Protein AF-0000000076932827 (afdb_homodimer)

Foldseek 3Di:
DCPPPPDDDDQVLCPDPVCCVPDEPADFQEWDAAPVRQWIWIAALNQWIWIAGRPNSDIDTQPQPPRRANNPHRWAWEFEHPQTWIWTFDWQWIWIARPRNNYTDDIGHDGPGGWRYWYADHVVQKIWTDGPSGDIDIDNDDRPPPPPPD/DCPPPPDDDDQVLCPDPVCCVPDEPADWQEWDAAPVRQWIWIQALNQFIWIAGRPNSDIDGQCLDPRPAPNPHRWAWEFEHPQTWIWTFDWQWIWIARPRNNYTDDIGHDGPGGWHYWYADHVVQKIWTDGPSGDIDIGNDDDPPPPPPD

Nearest PDB structures (foldseek):
  9bz0-assembly1_a  TM=9.016E-01  e=5.615E-11  Homo sapiens
  9fd2-assembly1_a  TM=7.654E-01  e=3.377E-11  Homo sapiens
  6pg6-assembly1_A  TM=8.338E-01  e=1.527E-07  Homo sapiens
  8bb4-assembly1_Q  TM=8.336E-01  e=5.002E-07  Homo sapiens
  5k1a-assembly4_H  TM=7.742E-01  e=9.986E-06  Homo sapiens

Organism: Aegilops tauschii subsp. strangulata (NCBI:txid200361)

Sequence (300 aa):
MVRGHTQQKVHPGMSSSQNRKTAHYGAVTGLRTTTDGMHLLSSGSDSRLRLWDIDSGCNTLVNFEAMRLQTSKPLQLAVTDDPSLVFIPCMSSIKAYNTWSGTTFQTFRGHYDHVNCCYYNSQDQELYTGSNDRQILVWSPSTPALTEMVMVRGHTQQKVHPGMSSSQNRKTAHYGAVTGLRTTTDGMHLLSSGSDSRLRLWDIDSGCNTLVNFEAMRLQTSKPLQLAVTDDPSLVFIPCMSSIKAYNTWSGTTFQTFRGHYDHVNCCYYNSQDQELYTGSNDRQILVWSPSTPALTEMV

pLDDT: mean 75.37, std 17.58, range [26.69, 94.12]

InterPro domains:
  IPR001680 WD40 repeat [PF00400] (22-53)
  IPR001680 WD40 repeat [PF00400] (104-140)
  IPR001680 WD40 repeat [PS50082] (21-62)
  IPR001680 WD40 repeat [PS50082] (108-149)
  IPR001680 WD40 repeat [SM00320] (14-53)
  IPR001680 WD40 repeat [SM00320] (101-140)
  IPR011047 Quinoprotein alcohol dehydrogenase-like superfamily [SSF50998] (22-145)
  IPR015943 WD40/YVTN repeat-like-containing domain superfamily [G3DSA:2.130.10.10] (2-143)
  IPR019775 WD40 repeat, conserved site [PS00678] (40-54)
  IPR042238 DNA excision repair protein Rad28/ERCC8/Ckn1/ATCSA-1 [PTHR46202] (5-149)

Secondary structure (DSSP, 8-state):
------EEEE-HHHH-STT-----SS-EEEEEE-TTSSEEEEEETTS-EEEEETTT--EEEE--TT----TTS----EE-SSS-EEEEEETTEEEEEETTT--EEEEEE--SS-EEEEEEETTTTEEEEEETTS-EEEEE----------/------EEEE-HHHH-STT-----SS-EEEEEE-TTSSEEEEEETTS-EEEEETTT--EEEE--TT----TTS----EE-SSS-EEEEEETTEEEEEETTT--EEEEEE--SS-EEEEEEETTTTEEEEEETTS-EEEEE----------

Radius of gyration: 18.25 Å; Cα contacts (8 Å, |Δi|>4): 825; chains: 2; bounding box: 54×53×46 Å

Structure (mmCIF, N/CA/C/O backbone):
data_AF-0000000076932827-model_v1
#
loop_
_entity.id
_entity.type
_entity.pdbx_description
1 polymer 'Uncharacterized protein'
#
loop_
_atom_site.group_PDB
_atom_site.id
_atom_site.type_symbol
_atom_site.label_atom_id
_atom_site.label_alt_id
_atom_site.label_comp_id
_atom_site.label_asym_id
_atom_site.label_entity_id
_atom_site.label_seq_id
_atom_site.pdbx_PDB_ins_code
_atom_site.Cartn_x
_atom_site.Cartn_y
_atom_site.Cartn_z
_atom_site.occupancy
_atom_site.B_iso_or_equiv
_atom_site.auth_seq_id
_atom_site.auth_comp_id
_atom_site.auth_asym_id
_atom_site.auth_atom_id
_atom_site.pdbx_PDB_model_num
ATOM 1 N N . MET A 1 1 ? 27.031 -2.744 -12.391 1 28.3 1 MET A N 1
ATOM 2 C CA . MET A 1 1 ? 26.156 -2.379 -11.273 1 28.3 1 MET A CA 1
ATOM 3 C C . MET A 1 1 ? 25.688 -0.931 -11.398 1 28.3 1 MET A C 1
ATOM 5 O O . MET A 1 1 ? 26.484 -0.004 -11.242 1 28.3 1 MET A O 1
ATOM 9 N N . VAL A 1 2 ? 24.969 -0.644 -12.461 1 33.94 2 VAL A N 1
ATOM 10 C CA . VAL A 1 2 ? 24.781 0.76 -12.805 1 33.94 2 VAL A CA 1
ATOM 11 C C . VAL A 1 2 ? 24.266 1.531 -11.594 1 33.94 2 VAL A C 1
ATOM 13 O O . VAL A 1 2 ? 23.234 1.193 -11.023 1 33.94 2 VAL A O 1
ATOM 16 N N . ARG A 1 3 ? 25.047 1.988 -10.781 1 36.12 3 ARG A N 1
ATOM 17 C CA . ARG A 1 3 ? 24.891 2.875 -9.633 1 36.12 3 ARG A CA 1
ATOM 18 C C . ARG A 1 3 ? 24.109 4.125 -10.008 1 36.12 3 ARG A C 1
ATOM 20 O O . ARG A 1 3 ? 24.688 5.125 -10.438 1 36.12 3 ARG A O 1
ATOM 27 N N . GLY A 1 4 ? 23.031 3.963 -10.758 1 44.44 4 GLY A N 1
ATOM 28 C CA . GLY A 1 4 ? 22.453 5.25 -11.117 1 44.44 4 GLY A CA 1
ATOM 29 C C . GLY A 1 4 ? 22.156 6.125 -9.906 1 44.44 4 GLY A C 1
ATOM 30 O O . GLY A 1 4 ? 21.953 5.621 -8.805 1 44.44 4 GLY A O 1
ATOM 31 N N . HIS A 1 5 ? 22.844 7.27 -9.82 1 49.16 5 HIS A N 1
ATOM 32 C CA . HIS A 1 5 ? 22.688 8.32 -8.828 1 49.16 5 HIS A CA 1
ATOM 33 C C . HIS A 1 5 ? 21.203 8.578 -8.523 1 49.16 5 HIS A C 1
ATOM 35 O O . HIS A 1 5 ? 20.453 8.984 -9.406 1 49.16 5 HIS A O 1
ATOM 41 N N . THR A 1 6 ? 20.656 7.695 -7.73 1 59.5 6 THR A N 1
ATOM 42 C CA . THR A 1 6 ? 19.297 8.031 -7.352 1 59.5 6 THR A CA 1
ATOM 43 C C . THR A 1 6 ? 19.266 9.344 -6.562 1 59.5 6 THR A C 1
ATOM 45 O O . THR A 1 6 ? 19.984 9.492 -5.578 1 59.5 6 THR A O 1
ATOM 48 N N . GLN A 1 7 ? 18.812 10.484 -7.238 1 64 7 GLN A N 1
ATOM 49 C CA . GLN A 1 7 ? 18.594 11.719 -6.504 1 64 7 GLN A CA 1
ATOM 50 C C . GLN A 1 7 ? 17.484 11.555 -5.469 1 64 7 GLN A C 1
ATOM 52 O O . GLN A 1 7 ? 16.484 10.883 -5.723 1 64 7 GLN A O 1
ATOM 57 N N . GLN A 1 8 ? 17.859 11.703 -4.211 1 72.19 8 GLN A N 1
ATOM 58 C CA . GLN A 1 8 ? 16.891 11.648 -3.121 1 72.19 8 GLN A CA 1
ATOM 59 C C . GLN A 1 8 ? 16.656 13.039 -2.518 1 72.19 8 GLN A C 1
ATOM 61 O O . GLN A 1 8 ? 17.609 13.812 -2.359 1 72.19 8 GLN A O 1
ATOM 66 N N . LYS A 1 9 ? 15.469 13.438 -2.523 1 70.25 9 LYS A N 1
ATOM 67 C CA . LYS A 1 9 ? 15.141 14.648 -1.771 1 70.25 9 LYS A CA 1
ATOM 68 C C . LYS A 1 9 ? 14.133 14.352 -0.666 1 70.25 9 LYS A C 1
ATOM 70 O O . LYS A 1 9 ? 13.43 13.344 -0.717 1 70.25 9 LYS A O 1
ATOM 75 N N . VAL A 1 10 ? 14.281 15.07 0.418 1 67.75 10 VAL A N 1
ATOM 76 C CA . VAL A 1 10 ? 13.234 15.023 1.437 1 67.75 10 VAL A CA 1
ATOM 77 C C . VAL A 1 10 ? 11.984 15.734 0.925 1 67.75 10 VAL A C 1
ATOM 79 O O . VAL A 1 10 ? 12.078 16.766 0.255 1 67.75 10 VAL A O 1
ATOM 82 N N . HIS A 1 11 ? 10.898 15.023 0.916 1 59.44 11 HIS A N 1
ATOM 83 C CA . HIS A 1 11 ? 9.672 15.703 0.521 1 59.44 11 HIS A CA 1
ATOM 84 C C . HIS A 1 11 ? 9.578 17.078 1.168 1 59.44 11 HIS A C 1
ATOM 86 O O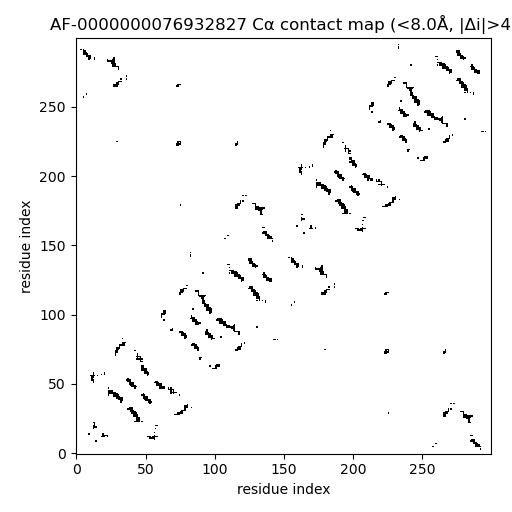 . HIS A 1 11 ? 9.859 17.234 2.357 1 59.44 11 HIS A O 1
ATOM 92 N N . PRO A 1 12 ? 9.398 18.109 0.253 1 49.41 12 PRO A N 1
ATOM 93 C CA . PRO A 1 12 ? 9.398 19.484 0.753 1 49.41 12 PRO A CA 1
ATOM 94 C C . PRO A 1 12 ? 8.609 19.641 2.049 1 49.41 12 PRO A C 1
ATOM 96 O O . PRO A 1 12 ? 8.945 20.484 2.889 1 49.41 12 PRO A O 1
ATOM 99 N N . GLY A 1 13 ? 7.434 18.953 2.029 1 49 13 GLY A N 1
ATOM 100 C CA . GLY A 1 13 ? 6.75 19.094 3.305 1 49 13 GLY A CA 1
ATOM 101 C C . GLY A 1 13 ? 7.617 18.719 4.492 1 49 13 GLY A C 1
ATOM 102 O O . GLY A 1 13 ? 7.293 19.062 5.633 1 49 13 GLY A O 1
ATOM 103 N N . MET A 1 14 ? 8.633 17.953 4.125 1 51.78 14 MET A N 1
ATOM 104 C CA . MET A 1 14 ? 9.531 17.547 5.211 1 51.78 14 MET A CA 1
ATOM 105 C C . MET A 1 14 ? 10.719 18.5 5.316 1 51.78 14 MET A C 1
ATOM 107 O O . MET A 1 14 ? 11.461 18.469 6.297 1 51.78 14 MET A O 1
ATOM 111 N N . SER A 1 15 ? 11.125 19.172 4.23 1 45.53 15 SER A N 1
ATOM 112 C CA . SER A 1 15 ? 12.305 20.031 4.191 1 45.53 15 SER A CA 1
ATOM 113 C C . SER A 1 15 ? 12.047 21.359 4.902 1 45.53 15 SER A C 1
ATOM 115 O O . SER A 1 15 ? 12.992 22.078 5.25 1 45.53 15 SER A O 1
ATOM 117 N N . SER A 1 16 ? 11.008 22.016 4.582 1 40.09 16 SER A N 1
ATOM 118 C CA . SER A 1 16 ? 11 23.438 4.945 1 40.09 16 SER A CA 1
ATOM 119 C C . SER A 1 16 ? 11.133 23.625 6.453 1 40.09 16 SER A C 1
ATOM 121 O O . SER A 1 16 ? 10.461 22.938 7.23 1 40.09 16 SER A O 1
ATOM 123 N N . SER A 1 17 ? 12.164 24.25 6.949 1 39.28 17 SER A N 1
ATOM 124 C CA . SER A 1 17 ? 12.328 24.859 8.258 1 39.28 17 SER A CA 1
ATOM 125 C C . SER A 1 17 ? 11.016 25.453 8.758 1 39.28 17 SER A C 1
ATOM 127 O O . SER A 1 17 ? 10.75 25.453 9.961 1 39.28 17 SER A O 1
ATOM 129 N N . GLN A 1 18 ? 10.516 26.406 8.109 1 39.09 18 GLN A N 1
ATOM 130 C CA . GLN A 1 18 ? 9.383 27.172 8.609 1 39.09 18 GLN A CA 1
ATOM 131 C C . GLN A 1 18 ? 8.195 26.266 8.906 1 39.09 18 GLN A C 1
ATOM 133 O O . GLN A 1 18 ? 7.422 26.531 9.836 1 39.09 18 GLN A O 1
ATOM 138 N N . ASN A 1 19 ? 7.711 25.594 7.949 1 40.81 19 ASN A N 1
ATOM 139 C CA . ASN A 1 19 ? 6.586 24.719 8.281 1 40.81 19 ASN A CA 1
ATOM 140 C C . ASN A 1 19 ? 7.055 23.312 8.664 1 40.81 19 ASN A C 1
ATOM 142 O O . ASN A 1 19 ? 7.113 22.422 7.816 1 40.81 19 ASN A O 1
ATOM 146 N N . ARG A 1 20 ? 8.133 23.234 9.281 1 44.22 20 ARG A N 1
ATOM 147 C CA . ARG A 1 20 ? 8.43 22.016 10.023 1 44.22 20 ARG A CA 1
ATOM 148 C C . ARG A 1 20 ? 7.148 21.312 10.477 1 44.22 20 ARG A C 1
ATOM 150 O O . ARG A 1 20 ? 6.902 21.172 11.672 1 44.22 20 ARG A O 1
ATOM 157 N N . LYS A 1 21 ? 6.043 21.875 9.984 1 45.47 21 LYS A N 1
ATOM 158 C CA . LYS A 1 21 ? 4.938 21.078 10.508 1 45.47 21 LYS A CA 1
ATOM 159 C C . LYS A 1 21 ? 5.297 19.594 10.562 1 45.47 21 LYS A C 1
ATOM 161 O O . LYS A 1 21 ? 5.699 19.016 9.555 1 45.47 21 LYS A O 1
ATOM 166 N N . THR A 1 22 ? 5.871 19.438 11.672 1 50.78 22 THR A N 1
ATOM 167 C CA . THR A 1 22 ? 6.328 18.156 12.18 1 50.78 22 THR A CA 1
ATOM 168 C C . THR A 1 22 ? 5.539 17 11.547 1 50.78 22 THR A C 1
ATOM 170 O O . THR A 1 22 ? 4.309 16.984 11.625 1 50.78 22 THR A O 1
ATOM 173 N N . ALA A 1 23 ? 6.117 16.438 10.422 1 61.28 23 ALA A N 1
ATOM 174 C CA . ALA A 1 23 ? 5.648 15.133 9.984 1 61.28 23 ALA A CA 1
ATOM 175 C C . ALA A 1 23 ? 5.066 14.344 11.156 1 61.28 23 ALA A C 1
ATOM 177 O O . ALA A 1 23 ? 4.844 14.891 12.234 1 61.28 23 ALA A O 1
ATOM 178 N N . HIS A 1 24 ? 4.988 13.203 11.094 1 72.88 24 HIS A N 1
ATOM 179 C CA . HIS A 1 24 ? 4.5 12.25 12.086 1 72.88 24 HIS A CA 1
ATOM 180 C C . HIS A 1 24 ? 5.41 12.219 13.312 1 72.88 24 HIS A C 1
ATOM 182 O O . HIS A 1 24 ? 6.625 12.367 13.195 1 72.88 24 HIS A O 1
ATOM 188 N N . TYR A 1 25 ? 4.91 12.383 14.703 1 75.81 25 TYR A N 1
ATOM 189 C CA . TYR A 1 25 ? 5.684 12.188 15.93 1 75.81 25 TYR A CA 1
ATOM 190 C C . TYR A 1 25 ? 6.223 10.766 16 1 75.81 25 TYR A C 1
ATOM 192 O O . TYR A 1 25 ? 7.074 10.461 16.844 1 75.81 25 TYR A O 1
ATOM 200 N N . GLY A 1 26 ? 6.059 10.031 15.008 1 81.94 26 GLY A N 1
ATOM 201 C CA . GLY A 1 26 ? 6.52 8.648 14.953 1 81.94 26 GLY A CA 1
ATOM 202 C C . GLY A 1 26 ? 6.723 8.141 13.539 1 81.94 26 GLY A C 1
ATOM 203 O O . GLY A 1 26 ? 6.926 8.922 12.617 1 81.94 26 GLY A O 1
ATOM 204 N N . ALA A 1 27 ? 6.855 6.91 13.5 1 87.75 27 ALA A N 1
ATOM 205 C CA . ALA A 1 27 ? 7.105 6.262 12.219 1 87.75 27 ALA A CA 1
ATOM 206 C C . ALA A 1 27 ? 6.051 6.66 11.188 1 87.75 27 ALA A C 1
ATOM 208 O O . ALA A 1 27 ? 4.875 6.812 11.523 1 87.75 27 ALA A O 1
ATOM 209 N N . VAL A 1 28 ? 6.473 6.938 9.992 1 89 28 VAL A N 1
ATOM 210 C CA . VAL A 1 28 ? 5.551 6.992 8.859 1 89 28 VAL A CA 1
ATOM 211 C C . VAL A 1 28 ? 5.199 5.574 8.414 1 89 28 VAL A C 1
ATOM 213 O O . VAL A 1 28 ? 6.082 4.793 8.055 1 89 28 VAL A O 1
ATOM 216 N N . THR A 1 29 ? 3.904 5.242 8.414 1 91 29 THR A N 1
ATOM 217 C CA . THR A 1 29 ? 3.512 3.844 8.266 1 91 29 THR A CA 1
ATOM 218 C C . THR A 1 29 ? 2.777 3.625 6.945 1 91 29 THR A C 1
ATOM 220 O O . THR A 1 29 ? 2.584 2.484 6.516 1 91 29 THR A O 1
ATOM 223 N N . GLY A 1 30 ? 2.4 4.652 6.285 1 91.75 30 GLY A N 1
ATOM 224 C CA . GLY A 1 30 ? 1.693 4.531 5.02 1 91.75 30 GLY A CA 1
ATOM 225 C C . GLY A 1 30 ? 1.732 5.801 4.191 1 91.75 30 GLY A C 1
ATOM 226 O O . GLY A 1 30 ? 1.766 6.906 4.738 1 91.75 30 GLY A O 1
ATOM 227 N N . LEU A 1 31 ? 1.681 5.598 2.891 1 91 31 LEU A N 1
ATOM 228 C CA . LEU A 1 31 ? 1.692 6.703 1.937 1 91 31 LEU A CA 1
ATOM 229 C C . LEU A 1 31 ? 0.746 6.426 0.774 1 91 31 LEU A C 1
ATOM 231 O O . LEU A 1 31 ? 0.669 5.293 0.287 1 91 31 LEU A O 1
ATOM 235 N N . ARG A 1 32 ? 0.072 7.469 0.38 1 90 32 ARG A N 1
ATOM 236 C CA . ARG A 1 32 ? -0.741 7.422 -0.83 1 90 32 ARG A CA 1
ATOM 237 C C . ARG A 1 32 ? -1.1 8.828 -1.304 1 90 32 ARG A C 1
ATOM 239 O O . ARG A 1 32 ? -1.475 9.688 -0.499 1 90 32 ARG A O 1
ATOM 246 N N . THR A 1 33 ? -0.993 9.039 -2.586 1 85.44 33 THR A N 1
ATOM 247 C CA . THR A 1 33 ? -1.434 10.328 -3.1 1 85.44 33 THR A CA 1
ATOM 248 C C . THR A 1 33 ? -2.908 10.281 -3.488 1 85.44 33 THR A C 1
ATOM 250 O O . THR A 1 33 ? -3.455 9.203 -3.742 1 85.44 33 THR A O 1
ATOM 253 N N . THR A 1 34 ? -3.488 11.445 -3.508 1 84.5 34 THR A N 1
ATOM 254 C CA . THR A 1 34 ? -4.773 11.562 -4.188 1 84.5 34 THR A CA 1
ATOM 255 C C . THR A 1 34 ? -4.613 11.344 -5.691 1 84.5 34 THR A C 1
ATOM 257 O O . THR A 1 34 ? -3.502 11.438 -6.219 1 84.5 34 THR A O 1
ATOM 260 N N . THR A 1 35 ? -5.68 11.031 -6.328 1 78.06 35 THR A N 1
ATOM 261 C CA . THR A 1 35 ? -5.625 10.625 -7.727 1 78.06 35 THR A CA 1
ATOM 262 C C . THR A 1 35 ? -5.137 11.766 -8.609 1 78.06 35 THR A C 1
ATOM 264 O O . THR A 1 35 ? -4.441 11.539 -9.602 1 78.06 35 THR A O 1
ATOM 267 N N . ASP A 1 36 ? -5.484 12.938 -8.234 1 77.31 36 ASP A N 1
ATOM 268 C CA . ASP A 1 36 ? -5.062 14.086 -9.031 1 77.31 36 ASP A CA 1
ATOM 269 C C . ASP A 1 36 ? -3.598 14.43 -8.773 1 77.31 36 ASP A C 1
ATOM 271 O O . ASP A 1 36 ? -3.037 15.312 -9.422 1 77.31 36 ASP A O 1
ATOM 275 N N . GLY A 1 37 ? -2.971 13.742 -7.797 1 79.06 37 GLY A N 1
ATOM 276 C CA . GLY A 1 37 ? -1.555 13.914 -7.512 1 79.06 37 GLY A CA 1
ATOM 277 C C . GLY A 1 37 ? -1.252 15.188 -6.742 1 79.06 37 GLY A C 1
ATOM 278 O O . GLY A 1 37 ? -0.087 15.539 -6.555 1 79.06 37 GLY A O 1
ATOM 279 N N . MET A 1 38 ? -2.254 15.828 -6.227 1 81.31 38 MET A N 1
ATOM 280 C CA . MET A 1 38 ? -2.061 17.141 -5.621 1 81.31 38 MET A CA 1
ATOM 281 C C . MET A 1 38 ? -1.783 17.016 -4.129 1 81.31 38 MET A C 1
ATOM 283 O O . MET A 1 38 ? -1.234 17.938 -3.516 1 81.31 38 MET A O 1
ATOM 287 N N . HIS A 1 39 ? -2.242 15.898 -3.568 1 84.88 39 HIS A N 1
ATOM 288 C CA . HIS A 1 39 ? -2.055 15.719 -2.133 1 84.88 39 HIS A CA 1
ATOM 289 C C . HIS A 1 39 ? -1.452 14.352 -1.819 1 84.88 39 HIS A C 1
ATOM 291 O O . HIS A 1 39 ? -1.734 13.375 -2.512 1 84.88 39 HIS A O 1
ATOM 297 N N . LEU A 1 40 ? -0.618 14.352 -0.794 1 85.94 40 LEU A N 1
ATOM 298 C CA . LEU A 1 40 ? -0.063 13.125 -0.239 1 85.94 40 LEU A CA 1
ATOM 299 C C . LEU A 1 40 ? -0.687 12.805 1.116 1 85.94 40 LEU A C 1
ATOM 301 O O . LEU A 1 40 ? -0.655 13.641 2.027 1 85.94 40 LEU A O 1
ATOM 305 N N . LEU A 1 41 ? -1.312 11.648 1.15 1 87.94 41 LEU A N 1
ATOM 306 C CA . LEU A 1 41 ? -1.771 11.109 2.428 1 87.94 41 LEU A CA 1
ATOM 307 C C . LEU A 1 41 ? -0.667 10.305 3.107 1 87.94 41 LEU A C 1
ATOM 309 O O . LEU A 1 41 ? -0.039 9.453 2.479 1 87.94 41 LEU A O 1
ATOM 313 N N . SER A 1 42 ? -0.402 10.633 4.355 1 87.94 42 SER A N 1
ATOM 314 C CA . SER A 1 42 ? 0.555 9.867 5.148 1 87.94 42 SER A CA 1
ATOM 315 C C . SER A 1 42 ? -0.053 9.422 6.473 1 87.94 42 SER A C 1
ATOM 317 O O . SER A 1 42 ? -0.775 10.188 7.117 1 87.94 42 SER A O 1
ATOM 319 N N . SER A 1 43 ? 0.13 8.156 6.781 1 87.75 43 SER A N 1
ATOM 320 C CA . SER A 1 43 ? -0.228 7.664 8.109 1 87.75 43 SER A CA 1
ATOM 321 C C . SER A 1 43 ? 1.003 7.527 9 1 87.75 43 SER A C 1
ATOM 323 O O . SER A 1 43 ? 2.115 7.34 8.5 1 87.75 43 SER A O 1
ATOM 325 N N . GLY A 1 44 ? 0.716 7.617 10.312 1 85 44 GLY A N 1
ATOM 326 C CA . GLY A 1 44 ? 1.816 7.523 11.258 1 85 44 GLY A CA 1
ATOM 327 C C . GLY A 1 44 ? 1.488 6.672 12.469 1 85 44 GLY A C 1
ATOM 328 O O . GLY A 1 44 ? 0.319 6.395 12.742 1 85 44 GLY A O 1
ATOM 329 N N . SER A 1 45 ? 2.572 6.238 13.148 1 84.56 45 SER A N 1
ATOM 330 C CA . SER A 1 45 ? 2.4 5.488 14.391 1 84.56 45 SER A CA 1
ATOM 331 C C . SER A 1 45 ? 1.755 6.352 15.469 1 84.56 45 SER A C 1
ATOM 333 O O . SER A 1 45 ? 1.326 5.84 16.5 1 84.56 45 SER A O 1
ATOM 335 N N . ASP A 1 46 ? 1.648 7.621 15.242 1 77.31 46 ASP A N 1
ATOM 336 C CA . ASP A 1 46 ? 0.936 8.523 16.141 1 77.31 46 ASP A CA 1
ATOM 337 C C . ASP A 1 46 ? -0.575 8.414 15.945 1 77.31 46 ASP A C 1
ATOM 339 O O . ASP A 1 46 ? -1.343 9.141 16.578 1 77.31 46 ASP A O 1
ATOM 343 N N . SER A 1 47 ? -1.016 7.562 15.07 1 78.38 47 SER A N 1
ATOM 344 C CA . SER A 1 47 ? -2.412 7.246 14.789 1 78.38 47 SER A CA 1
ATOM 345 C C . SER A 1 47 ? -3.098 8.398 14.055 1 78.38 47 SER A C 1
ATOM 347 O O . SER A 1 47 ? -4.309 8.586 14.18 1 78.38 47 SER A O 1
ATOM 349 N N . ARG A 1 48 ? -2.328 9.125 13.352 1 78.12 48 ARG A N 1
ATOM 350 C CA . ARG A 1 48 ? -2.881 10.242 12.586 1 78.12 48 ARG A CA 1
ATOM 351 C C . ARG A 1 48 ? -2.66 10.047 11.094 1 78.12 48 ARG A C 1
ATOM 353 O O . ARG A 1 48 ? -1.626 9.516 10.672 1 78.12 48 ARG A O 1
ATOM 360 N N . LEU A 1 49 ? -3.67 10.516 10.367 1 83.06 49 LEU A N 1
ATOM 361 C CA . LEU A 1 49 ? -3.518 10.703 8.93 1 83.06 49 LEU A CA 1
ATOM 362 C C . LEU A 1 49 ? -3.324 12.172 8.594 1 83.06 49 LEU A C 1
ATOM 364 O O . LEU A 1 49 ? -4.012 13.039 9.141 1 83.06 49 LEU A O 1
ATOM 368 N N . ARG A 1 50 ? -2.387 12.383 7.789 1 83.19 50 ARG A N 1
ATOM 369 C CA . ARG A 1 50 ? -2.123 13.75 7.348 1 83.19 50 ARG A CA 1
ATOM 370 C C . ARG A 1 50 ? -2.279 13.883 5.836 1 83.19 50 ARG A C 1
ATOM 372 O O . ARG A 1 50 ? -1.939 12.961 5.094 1 83.19 50 ARG A O 1
ATOM 379 N N . LEU A 1 51 ? -2.824 14.977 5.516 1 84.19 51 LEU A N 1
ATOM 380 C CA . LEU A 1 51 ? -2.924 15.344 4.109 1 84.19 51 LEU A CA 1
ATOM 381 C C . LEU A 1 51 ? -1.973 16.5 3.781 1 84.19 51 LEU A C 1
ATOM 383 O O . LEU A 1 51 ? -2.094 17.578 4.344 1 84.19 51 LEU A O 1
ATOM 387 N N . TRP A 1 52 ? -1.079 16.172 2.848 1 82.19 52 TRP A N 1
ATOM 388 C CA . TRP A 1 52 ? -0.068 17.141 2.459 1 82.19 52 TRP A CA 1
ATOM 389 C C . TRP A 1 52 ? -0.345 17.688 1.062 1 82.19 52 TRP A C 1
ATOM 391 O O . TRP A 1 52 ? -0.631 16.922 0.137 1 82.19 52 TRP A O 1
ATOM 401 N N . ASP A 1 53 ? -0.269 19.031 1.012 1 80.94 53 ASP A N 1
ATOM 402 C CA . ASP A 1 53 ? -0.155 19.609 -0.329 1 80.94 53 ASP A CA 1
ATOM 403 C C . ASP A 1 53 ? 1.221 19.328 -0.929 1 80.94 53 ASP A C 1
ATOM 405 O O . ASP A 1 53 ? 2.246 19.625 -0.312 1 80.94 53 ASP A O 1
ATOM 409 N N . ILE A 1 54 ? 1.287 18.75 -2.055 1 76.44 54 ILE A N 1
ATOM 410 C CA . ILE A 1 54 ? 2.547 18.266 -2.604 1 76.44 54 ILE A CA 1
ATOM 411 C C . ILE A 1 54 ? 3.426 19.438 -3.012 1 76.44 54 ILE A C 1
ATOM 413 O O . ILE A 1 54 ? 4.648 19.391 -2.863 1 76.44 54 ILE A O 1
ATOM 417 N N . ASP A 1 55 ? 2.832 20.438 -3.482 1 75.81 55 ASP A N 1
ATOM 418 C CA . ASP A 1 55 ? 3.604 21.578 -3.986 1 75.81 55 ASP A CA 1
ATOM 419 C C . ASP A 1 55 ? 4.117 22.438 -2.84 1 75.81 55 ASP A C 1
ATOM 421 O O . ASP A 1 55 ? 5.309 22.75 -2.777 1 75.81 55 ASP A O 1
ATOM 425 N N . SER A 1 56 ? 3.238 22.766 -1.928 1 73.94 56 SER A N 1
ATOM 426 C CA . SER A 1 56 ? 3.613 23.688 -0.86 1 73.94 56 SER 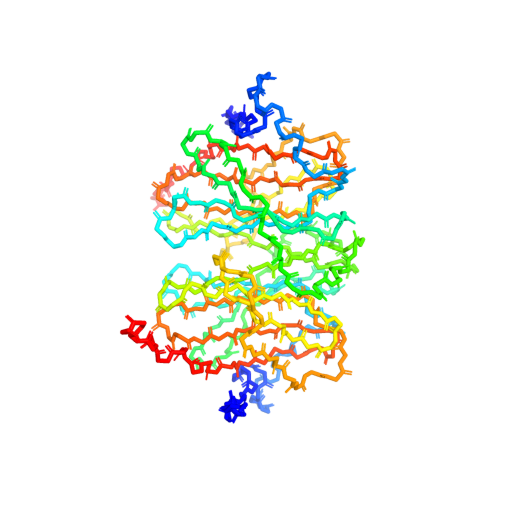A CA 1
ATOM 427 C C . SER A 1 56 ? 4.223 22.953 0.324 1 73.94 56 SER A C 1
ATOM 429 O O . SER A 1 56 ? 4.941 23.531 1.131 1 73.94 56 SER A O 1
ATOM 431 N N . GLY A 1 57 ? 3.871 21.656 0.429 1 73.56 57 GLY A N 1
ATOM 432 C CA . GLY A 1 57 ? 4.289 20.875 1.585 1 73.56 57 GLY A CA 1
ATOM 433 C C . GLY A 1 57 ? 3.449 21.141 2.82 1 73.56 57 GLY A C 1
ATOM 434 O O . GLY A 1 57 ? 3.637 20.5 3.855 1 73.56 57 GLY A O 1
ATOM 435 N N . CYS A 1 58 ? 2.562 22.078 2.719 1 74.31 58 CYS A N 1
ATOM 436 C CA . CYS A 1 58 ? 1.677 22.344 3.846 1 74.31 58 CYS A CA 1
ATOM 437 C C . CYS A 1 58 ? 0.751 21.156 4.102 1 74.31 58 CYS A C 1
ATOM 439 O O . CYS A 1 58 ? 0.341 20.469 3.168 1 74.31 58 CYS A O 1
ATOM 441 N N . ASN A 1 59 ? 0.726 20.859 5.387 1 72.56 59 ASN A N 1
ATOM 442 C CA . ASN A 1 59 ? -0.151 19.734 5.688 1 72.56 59 ASN A CA 1
ATOM 443 C C . ASN A 1 59 ? -1.324 20.156 6.566 1 72.56 59 ASN A C 1
ATOM 445 O O . ASN A 1 59 ? -1.231 21.141 7.305 1 72.56 59 ASN A O 1
ATOM 449 N N . THR A 1 60 ? -2.359 19.609 6.184 1 66.44 60 THR A N 1
ATOM 450 C CA . THR A 1 60 ? -3.52 19.672 7.066 1 66.44 60 THR A CA 1
ATOM 451 C C . THR A 1 60 ? -3.787 18.312 7.715 1 66.44 60 THR A C 1
ATOM 453 O O . THR A 1 60 ? -3.531 17.281 7.113 1 66.44 60 THR A O 1
ATOM 456 N N . LEU A 1 61 ? -3.848 18.453 9.133 1 59.94 61 LEU A N 1
ATOM 457 C CA . LEU A 1 61 ? -4.34 17.266 9.805 1 59.94 61 LEU A CA 1
ATOM 458 C C . LEU A 1 61 ? -5.785 16.969 9.422 1 59.94 61 LEU A C 1
ATOM 460 O O . LEU A 1 61 ? -6.625 17.875 9.43 1 59.94 61 LEU A O 1
ATOM 464 N N . VAL A 1 62 ? -5.906 15.805 8.812 1 60.09 62 VAL A N 1
ATOM 465 C CA . VAL A 1 62 ? -7.301 15.391 8.703 1 60.09 62 VAL A CA 1
ATOM 466 C C . VAL A 1 62 ? -7.691 14.555 9.914 1 60.09 62 VAL A C 1
ATOM 468 O O . VAL A 1 62 ? -6.965 13.625 10.297 1 60.09 62 VAL A O 1
ATOM 471 N N . ASN A 1 63 ? -8.508 15.102 10.836 1 59.03 63 ASN A N 1
ATOM 472 C CA . ASN A 1 63 ? -9.055 14.305 11.93 1 59.03 63 ASN A CA 1
ATOM 473 C C . ASN A 1 63 ? -9.984 13.211 11.414 1 59.03 63 ASN A C 1
ATOM 475 O O . ASN A 1 63 ? -11.055 13.492 10.867 1 59.03 63 ASN A O 1
ATOM 479 N N . PHE A 1 64 ? -9.359 12.141 11.102 1 58.84 64 PHE A N 1
ATOM 480 C CA . PHE A 1 64 ? -10.203 11.008 10.742 1 58.84 64 PHE A CA 1
ATOM 481 C C . PHE A 1 64 ? -10.93 10.469 11.969 1 58.84 64 PHE A C 1
ATOM 483 O O . PHE A 1 64 ? -10.305 10.117 12.969 1 58.84 64 PHE A O 1
ATOM 490 N N . GLU A 1 65 ? -12.133 10.766 12.117 1 59.62 65 GLU A N 1
ATOM 491 C CA . GLU A 1 65 ? -12.969 10.359 13.242 1 59.62 65 GLU A CA 1
ATOM 492 C C . GLU A 1 65 ? -12.641 8.93 13.68 1 59.62 65 GLU A C 1
ATOM 494 O O . GLU A 1 65 ? -12.539 8.031 12.844 1 59.62 65 GLU A O 1
ATOM 499 N N . ALA A 1 66 ? -12.344 8.742 15 1 58.12 66 ALA A N 1
ATOM 500 C CA . ALA A 1 66 ? -12.344 7.453 15.688 1 58.12 66 ALA A CA 1
ATOM 501 C C . ALA A 1 66 ? -11.211 6.562 15.18 1 58.12 66 ALA A C 1
ATOM 503 O O . ALA A 1 66 ? -11.195 5.359 15.438 1 58.12 66 ALA A O 1
ATOM 504 N N . MET A 1 67 ? -10.398 7.188 14.25 1 59.75 67 MET A N 1
ATOM 505 C CA . MET A 1 67 ? -9.414 6.254 13.711 1 59.75 67 MET A CA 1
ATOM 506 C C . MET A 1 67 ? -8.305 5.996 14.719 1 59.75 67 MET A C 1
ATOM 508 O O . MET A 1 67 ? -7.684 6.938 15.219 1 59.75 67 MET A O 1
ATOM 512 N N . ARG A 1 68 ? -8.414 4.922 15.375 1 65.38 68 ARG A N 1
ATOM 513 C CA . ARG A 1 68 ? -7.242 4.391 16.062 1 65.38 68 ARG A CA 1
ATOM 514 C C . ARG A 1 68 ? -6.426 3.494 15.133 1 65.38 68 ARG A C 1
ATOM 516 O O . ARG A 1 68 ? -6.824 2.361 14.852 1 65.38 68 ARG A O 1
ATOM 523 N N . LEU A 1 69 ? -5.473 4.238 14.453 1 62.72 69 LEU A N 1
ATOM 524 C CA . LEU A 1 69 ? -4.629 3.443 13.562 1 62.72 69 LEU A CA 1
ATOM 525 C C . LEU A 1 69 ? -3.783 2.455 14.359 1 62.72 69 LEU A C 1
ATOM 527 O O . LEU A 1 69 ? -3.539 2.66 15.547 1 62.72 69 LEU A O 1
ATOM 531 N N . GLN A 1 70 ? -3.678 1.309 13.82 1 62.12 70 GLN A N 1
ATOM 532 C CA . GLN A 1 70 ? -2.713 0.386 14.406 1 62.12 70 GLN A CA 1
ATOM 533 C C . GLN A 1 70 ? -1.304 0.973 14.375 1 62.12 70 GLN A C 1
ATOM 535 O O . GLN A 1 70 ? -0.666 1.02 13.32 1 62.12 70 GLN A O 1
ATOM 540 N N . THR A 1 71 ? -0.777 1.499 15.391 1 62.72 71 THR A N 1
ATOM 541 C CA . THR A 1 71 ? 0.359 2.404 15.516 1 62.72 71 THR A CA 1
ATOM 542 C C . THR A 1 71 ? 1.653 1.706 15.109 1 62.72 71 THR A C 1
ATOM 544 O O . THR A 1 71 ? 2.619 2.361 14.711 1 62.72 71 THR A O 1
ATOM 547 N N . SER A 1 72 ? 1.699 0.413 15.172 1 69.88 72 SER A N 1
ATOM 548 C CA . SER A 1 72 ? 3.055 -0.11 15.031 1 69.88 72 SER A CA 1
ATOM 549 C C . SER A 1 72 ? 3.223 -0.869 13.719 1 69.88 72 SER A C 1
ATOM 551 O O . SER A 1 72 ? 4.32 -1.325 13.391 1 69.88 72 SER A O 1
ATOM 553 N N . LYS A 1 73 ? 2.182 -0.804 12.867 1 80.62 73 LYS A N 1
ATOM 554 C CA . LYS A 1 73 ? 2.297 -1.621 11.656 1 80.62 73 LYS A CA 1
ATOM 555 C C . LYS A 1 73 ? 2.213 -0.761 10.398 1 80.62 73 LYS A C 1
ATOM 557 O O . LYS A 1 73 ? 1.488 0.235 10.367 1 80.62 73 LYS A O 1
ATOM 562 N N . PRO A 1 74 ? 3.043 -1.144 9.406 1 86.12 74 PRO A N 1
ATOM 563 C CA . PRO A 1 74 ? 2.805 -0.491 8.117 1 86.12 74 PRO A CA 1
ATOM 564 C C . PRO A 1 74 ? 1.354 -0.604 7.656 1 86.12 74 PRO A C 1
ATOM 566 O O . PRO A 1 74 ? 0.708 -1.632 7.883 1 86.12 74 PRO A O 1
ATOM 569 N N . LEU A 1 75 ? 0.852 0.495 7.164 1 86.5 75 LEU A N 1
ATOM 570 C CA . LEU A 1 75 ? -0.522 0.549 6.676 1 86.5 75 LEU A CA 1
ATOM 571 C C . LEU A 1 75 ? -0.556 0.794 5.172 1 86.5 75 LEU A C 1
ATOM 573 O O . LEU A 1 75 ? -0.022 1.797 4.691 1 86.5 75 LEU A O 1
ATOM 577 N N . GLN A 1 76 ? -1.078 -0.13 4.457 1 90.06 76 GLN A N 1
ATOM 578 C CA . GLN A 1 76 ? -1.316 0.108 3.039 1 90.06 76 GLN A CA 1
ATOM 579 C C . GLN A 1 76 ? -2.621 0.867 2.82 1 90.06 76 GLN A C 1
ATOM 581 O O . GLN A 1 76 ? -3.707 0.301 2.967 1 90.06 76 GLN A O 1
ATOM 586 N N . LEU A 1 77 ? -2.537 2.074 2.41 1 90.5 77 LEU A N 1
ATOM 587 C CA . LEU A 1 77 ? -3.682 2.939 2.146 1 90.5 77 LEU A CA 1
ATOM 588 C C . LEU A 1 77 ? -4.145 2.803 0.701 1 90.5 77 LEU A C 1
ATOM 590 O O . LEU A 1 77 ? -3.326 2.627 -0.204 1 90.5 77 LEU A O 1
ATOM 594 N N . ALA A 1 78 ? -5.402 2.852 0.525 1 92.31 78 ALA A N 1
ATOM 595 C CA . ALA A 1 78 ? -5.98 2.93 -0.814 1 92.31 78 ALA A CA 1
ATOM 596 C C . ALA A 1 78 ? -6.949 4.105 -0.927 1 92.31 78 ALA A C 1
ATOM 598 O O . ALA A 1 78 ? -7.645 4.438 0.034 1 92.31 78 ALA A O 1
ATOM 599 N N . VAL A 1 79 ? -6.922 4.746 -2.131 1 90.25 79 VAL A N 1
ATOM 600 C CA . VAL A 1 79 ? -7.766 5.918 -2.326 1 90.25 79 VAL A CA 1
ATOM 601 C C . VAL A 1 79 ? -8.57 5.766 -3.615 1 90.25 79 VAL A C 1
ATOM 603 O O . VAL A 1 79 ? -8.086 5.195 -4.594 1 90.25 79 VAL A O 1
ATOM 606 N N . THR A 1 80 ? -9.742 6.309 -3.525 1 88.38 80 THR A N 1
ATOM 607 C CA . THR A 1 80 ? -10.562 6.367 -4.734 1 88.38 80 THR A CA 1
ATOM 608 C C . THR A 1 80 ? -10.383 7.711 -5.438 1 88.38 80 THR A C 1
ATOM 610 O O . THR A 1 80 ? -9.852 8.656 -4.855 1 88.38 80 THR A O 1
ATOM 613 N N . ASP A 1 81 ? -10.633 7.801 -6.777 1 76.81 81 ASP A N 1
ATOM 614 C CA . ASP A 1 81 ? -10.57 9.047 -7.539 1 76.81 81 ASP A CA 1
ATOM 615 C C . ASP A 1 81 ? -11.648 10.023 -7.082 1 76.81 81 ASP A C 1
ATOM 617 O O . ASP A 1 81 ? -11.352 11.188 -6.781 1 76.81 81 ASP A O 1
ATOM 621 N N . ASP A 1 82 ? -12.805 10.078 -7.266 1 65.56 82 ASP A N 1
ATOM 622 C CA . ASP A 1 82 ? -14 10.844 -6.949 1 65.56 82 ASP A CA 1
ATOM 623 C C . ASP A 1 82 ? -15.211 9.93 -6.781 1 65.56 82 ASP A C 1
ATOM 625 O O . ASP A 1 82 ? -15.594 9.219 -7.711 1 65.56 82 ASP A O 1
ATOM 629 N N . PRO A 1 83 ? -15.914 9.938 -5.438 1 58.94 83 PRO A N 1
ATOM 630 C CA . PRO A 1 83 ? -15.594 10.719 -4.242 1 58.94 83 PRO A CA 1
ATOM 631 C C . PRO A 1 83 ? -14.297 10.258 -3.572 1 58.94 83 PRO A C 1
ATOM 633 O O . PRO A 1 83 ? -13.93 9.086 -3.674 1 58.94 83 PRO A O 1
ATOM 636 N N . SER A 1 84 ? -13.57 11.07 -2.934 1 81.56 84 SER A N 1
ATOM 637 C CA . SER A 1 84 ? -12.234 10.867 -2.389 1 81.56 84 SER A CA 1
ATOM 638 C C . SER A 1 84 ? -12.281 10.102 -1.069 1 81.56 84 SER A C 1
ATOM 640 O O . SER A 1 84 ? -12.461 10.695 -0.005 1 81.56 84 SER A O 1
ATOM 642 N N . LEU A 1 85 ? -12.531 8.719 -1.186 1 88.75 85 LEU A N 1
ATOM 643 C CA . LEU A 1 85 ? -12.422 7.871 -0.004 1 88.75 85 LEU A CA 1
ATOM 644 C C . LEU A 1 85 ? -10.992 7.383 0.184 1 88.75 85 LEU A C 1
ATOM 646 O O . LEU A 1 85 ? -10.273 7.164 -0.794 1 88.75 85 LEU A O 1
ATOM 650 N N . VAL A 1 86 ? -10.68 7.219 1.454 1 90.38 86 VAL A N 1
ATOM 651 C CA . VAL A 1 86 ? -9.453 6.516 1.828 1 90.38 86 VAL A CA 1
ATOM 652 C C . VAL A 1 86 ? -9.805 5.254 2.613 1 90.38 86 VAL A C 1
ATOM 654 O O . VAL A 1 86 ? -10.633 5.293 3.527 1 90.38 86 VAL A O 1
ATOM 657 N N . PHE A 1 87 ? -9.305 4.098 2.164 1 91.62 87 PHE A N 1
ATOM 658 C CA . PHE A 1 87 ? -9.508 2.805 2.809 1 91.62 87 PHE A CA 1
ATOM 659 C C . PHE A 1 87 ? -8.336 2.463 3.719 1 91.62 87 PHE A C 1
ATOM 661 O O . PHE A 1 87 ? -7.176 2.539 3.305 1 91.62 87 PHE A O 1
ATOM 668 N N . ILE A 1 88 ? -8.625 2.057 4.91 1 90.56 88 ILE A N 1
ATOM 669 C CA . ILE A 1 88 ? -7.613 1.778 5.922 1 90.56 88 ILE A CA 1
ATOM 670 C C . ILE A 1 88 ? -7.895 0.429 6.578 1 90.56 88 ILE A C 1
ATOM 672 O O . ILE A 1 88 ? -8.984 0.204 7.105 1 90.56 88 ILE A O 1
ATOM 676 N N . PRO A 1 89 ? -6.898 -0.468 6.496 1 90.88 89 PRO A N 1
ATOM 677 C CA . PRO A 1 89 ? -7.07 -1.699 7.273 1 90.88 89 PRO A CA 1
ATOM 678 C C . PRO A 1 89 ? -7.18 -1.44 8.773 1 90.88 89 PRO A C 1
ATOM 680 O O . PRO A 1 89 ? -6.359 -0.712 9.344 1 90.88 89 PRO A O 1
ATOM 683 N N . CYS A 1 90 ? -8.164 -1.923 9.43 1 88.25 90 CYS A N 1
ATOM 684 C CA . CYS A 1 90 ? -8.422 -1.853 10.867 1 88.25 90 CYS A CA 1
ATOM 685 C C . CYS A 1 90 ? -8.812 -3.217 11.414 1 88.25 90 CYS A C 1
ATOM 687 O O . CYS A 1 90 ? -9.984 -3.596 11.367 1 88.25 90 CYS A O 1
ATOM 689 N N . MET A 1 91 ? -7.773 -3.891 12 1 89 91 MET A N 1
ATOM 690 C CA . MET A 1 91 ? -7.98 -5.25 12.492 1 89 91 MET A CA 1
ATOM 691 C C . MET A 1 91 ? -8.523 -6.152 11.391 1 89 91 MET A C 1
ATOM 693 O O . MET A 1 91 ? -7.875 -6.344 10.359 1 89 91 MET A O 1
ATOM 697 N N . SER A 1 92 ? -9.766 -6.691 11.586 1 92.44 92 SER A N 1
ATOM 698 C CA . SER A 1 92 ? -10.281 -7.645 10.609 1 92.44 92 SER A CA 1
ATOM 699 C C . SER A 1 92 ? -11.203 -6.961 9.602 1 92.44 92 SER A C 1
ATOM 701 O O . SER A 1 92 ? -11.938 -7.633 8.875 1 92.44 92 SER A O 1
ATOM 703 N N . SER A 1 93 ? -11.172 -5.66 9.547 1 91.25 93 SER A N 1
ATOM 704 C CA . SER A 1 93 ? -12.031 -4.926 8.625 1 91.25 93 SER A CA 1
ATOM 705 C C . SER A 1 93 ? -11.266 -3.814 7.922 1 91.25 93 SER A C 1
ATOM 707 O O . SER A 1 93 ? -10.102 -3.557 8.242 1 91.25 93 SER A O 1
ATOM 709 N N . ILE A 1 94 ? -11.938 -3.318 6.895 1 92.25 94 ILE A N 1
ATOM 710 C CA . ILE A 1 94 ? -11.492 -2.088 6.25 1 92.25 94 ILE A CA 1
ATOM 711 C C . ILE A 1 94 ? -12.469 -0.957 6.57 1 92.25 94 ILE A C 1
ATOM 713 O O . ILE A 1 94 ? -13.688 -1.121 6.441 1 92.25 94 ILE A O 1
ATOM 717 N N . LYS A 1 95 ? -11.93 0.127 7.023 1 90.5 95 LYS A N 1
ATOM 718 C CA . LYS A 1 95 ? -12.734 1.33 7.203 1 90.5 95 LYS A CA 1
ATOM 719 C C . LYS A 1 95 ? -12.477 2.338 6.09 1 90.5 95 LYS A C 1
ATOM 721 O O . LYS A 1 95 ? -11.328 2.566 5.703 1 90.5 95 LYS A O 1
ATOM 726 N N . ALA A 1 96 ? -13.562 2.854 5.609 1 90.88 96 ALA A N 1
ATOM 727 C CA . ALA A 1 96 ? -13.492 3.904 4.598 1 90.88 96 ALA A CA 1
ATOM 728 C C . ALA A 1 96 ? -13.891 5.258 5.18 1 90.88 96 ALA A C 1
ATOM 730 O O . ALA A 1 96 ? -14.914 5.367 5.863 1 90.88 96 ALA A O 1
ATOM 731 N N . TYR A 1 97 ? -13.07 6.234 4.898 1 87.69 97 TYR A N 1
ATOM 732 C CA . TYR A 1 97 ? -13.312 7.605 5.332 1 87.69 97 TYR A CA 1
ATOM 733 C C . TYR A 1 97 ? -13.344 8.555 4.141 1 87.69 97 TYR A C 1
ATOM 735 O O . TYR A 1 97 ? -12.656 8.328 3.141 1 87.69 97 TYR A O 1
ATOM 743 N N . ASN A 1 98 ? -14.156 9.609 4.332 1 86.69 98 ASN A N 1
ATOM 744 C CA . ASN A 1 98 ? -13.977 10.711 3.398 1 86.69 98 ASN A CA 1
ATOM 745 C C . ASN A 1 98 ? -12.602 11.367 3.561 1 86.69 98 ASN A C 1
ATOM 747 O O . ASN A 1 98 ? -12.227 11.758 4.664 1 86.69 98 ASN A O 1
ATOM 751 N N . THR A 1 99 ? -11.875 11.445 2.469 1 85.62 99 THR A N 1
ATOM 752 C CA . THR A 1 99 ? -10.492 11.898 2.516 1 85.62 99 THR A CA 1
ATOM 753 C C . THR A 1 99 ? -10.398 13.32 3.064 1 85.62 99 THR A C 1
ATOM 755 O O . THR A 1 99 ? -9.445 13.656 3.773 1 85.62 99 THR A O 1
ATOM 758 N N . TRP A 1 100 ? -11.367 14.109 2.818 1 82.69 100 TRP A N 1
ATOM 759 C CA . TRP A 1 100 ? -11.281 15.531 3.139 1 82.69 100 TRP A CA 1
ATOM 760 C C . TRP A 1 100 ? -11.898 15.82 4.508 1 82.69 100 TRP A C 1
ATOM 762 O O . TRP A 1 100 ? -11.312 16.547 5.316 1 82.69 100 TRP A O 1
ATOM 772 N N . SER A 1 101 ? -13.023 15.227 4.77 1 80.75 101 SER A N 1
ATOM 773 C CA . SER A 1 101 ? -13.703 15.531 6.023 1 80.75 101 SER A CA 1
ATOM 774 C C . SER A 1 101 ? -13.258 14.586 7.137 1 80.75 101 SER A C 1
ATOM 776 O O . SER A 1 101 ? -13.445 14.883 8.32 1 80.75 101 SER A O 1
ATOM 778 N N . GLY A 1 102 ? -12.789 13.438 6.754 1 83.31 102 GLY A N 1
ATOM 779 C CA . GLY A 1 102 ? -12.383 12.453 7.746 1 83.31 102 GLY A CA 1
ATOM 780 C C . GLY A 1 102 ? -13.555 11.695 8.344 1 83.31 102 GLY A C 1
ATOM 781 O O . GLY A 1 102 ? -13.375 10.898 9.266 1 83.31 102 GLY A O 1
ATOM 782 N N . THR A 1 103 ? -14.672 11.891 7.867 1 84.12 103 THR A N 1
ATOM 783 C CA . THR A 1 103 ? -15.844 11.195 8.398 1 84.12 103 THR A CA 1
ATOM 784 C C . THR A 1 103 ? -15.898 9.758 7.871 1 84.12 103 THR A C 1
ATOM 786 O O . THR A 1 103 ? -15.516 9.5 6.73 1 84.12 103 THR A O 1
ATOM 789 N N . THR A 1 104 ? -16.406 8.859 8.758 1 85.38 104 THR A N 1
ATOM 790 C CA . THR A 1 104 ? -16.547 7.461 8.367 1 85.38 104 THR A CA 1
ATOM 791 C C . THR A 1 104 ? -17.609 7.309 7.277 1 85.38 104 THR A C 1
ATOM 793 O O . THR A 1 104 ? -18.672 7.934 7.348 1 85.38 104 THR A O 1
ATOM 796 N N . PHE A 1 105 ? -17.312 6.645 6.281 1 85.44 105 PHE A N 1
ATOM 797 C CA . PHE A 1 105 ? -18.234 6.336 5.199 1 85.44 105 PHE A CA 1
ATOM 798 C C . PHE A 1 105 ? -18.797 4.926 5.352 1 85.44 105 PHE A C 1
ATOM 800 O O . PHE A 1 105 ? -20 4.738 5.449 1 85.44 105 PHE A O 1
ATOM 807 N N . GLN A 1 106 ? -17.922 4.004 5.453 1 88.69 106 GLN A N 1
ATOM 808 C CA . GLN A 1 106 ? -18.344 2.609 5.465 1 88.69 106 GLN A CA 1
ATOM 809 C C . GLN A 1 106 ? -17.281 1.712 6.078 1 88.69 106 GLN A C 1
ATOM 811 O O . GLN A 1 106 ? -16.094 2.031 6.031 1 88.69 106 GLN A O 1
ATOM 816 N N . THR A 1 107 ? -17.703 0.623 6.699 1 89.94 107 THR A N 1
ATOM 817 C CA . THR A 1 107 ? -16.812 -0.44 7.16 1 89.94 107 THR A CA 1
ATOM 818 C C . THR A 1 107 ? -17.047 -1.72 6.363 1 89.94 107 THR A C 1
ATOM 820 O O . THR A 1 107 ? -18.188 -2.158 6.195 1 89.94 107 THR A O 1
ATOM 823 N N . PHE A 1 108 ? -16.031 -2.264 5.84 1 90.56 108 PHE A N 1
ATOM 824 C CA . PHE A 1 108 ? -16.078 -3.502 5.07 1 90.56 108 PHE A CA 1
ATOM 825 C C . PHE A 1 108 ? -15.672 -4.691 5.93 1 90.56 108 PHE A C 1
ATOM 827 O O . PHE A 1 108 ? -14.531 -4.773 6.387 1 90.56 108 PHE A O 1
ATOM 834 N N . ARG A 1 109 ? -16.609 -5.594 6.117 1 92.56 109 ARG A N 1
ATOM 835 C CA . ARG A 1 109 ? -16.391 -6.777 6.941 1 92.56 109 ARG A CA 1
ATOM 836 C C . ARG A 1 109 ? -16.516 -8.047 6.113 1 92.56 109 ARG A C 1
ATOM 838 O O . ARG A 1 109 ? -17.469 -8.203 5.336 1 92.56 109 ARG A O 1
ATOM 845 N N . GLY A 1 110 ? -15.555 -8.883 6.215 1 89.94 110 GLY A N 1
ATOM 846 C CA . GLY A 1 110 ? -15.602 -10.141 5.492 1 89.94 110 GLY A CA 1
ATOM 847 C C . GLY A 1 110 ? -14.438 -11.062 5.824 1 89.94 110 GLY A C 1
ATOM 848 O O . GLY A 1 110 ? -14.57 -12.281 5.77 1 89.94 110 GLY A O 1
ATOM 849 N N . HIS A 1 111 ? -13.312 -10.492 6.172 1 90.81 111 HIS A N 1
ATOM 850 C CA . HIS A 1 111 ? -12.148 -11.281 6.559 1 90.81 111 HIS A CA 1
ATOM 851 C C . HIS A 1 111 ? -12.32 -11.875 7.953 1 90.81 111 HIS A C 1
ATOM 853 O O . HIS A 1 111 ? -12.93 -11.25 8.82 1 90.81 111 HIS A O 1
ATOM 859 N N . TYR A 1 112 ? -11.734 -12.992 8.164 1 91.06 112 TYR A N 1
ATOM 860 C CA . TYR A 1 112 ? -11.844 -13.672 9.445 1 91.06 112 TYR A CA 1
ATOM 861 C C . TYR A 1 112 ? -10.688 -13.289 10.367 1 91.06 112 TYR A C 1
ATOM 863 O O . TYR A 1 112 ? -10.688 -13.633 11.555 1 91.06 112 TYR A O 1
ATOM 871 N N . ASP A 1 113 ? -9.711 -12.695 9.836 1 94.12 113 ASP A N 1
ATOM 872 C CA . ASP A 1 113 ? -8.516 -12.312 10.578 1 94.12 113 ASP A CA 1
ATOM 873 C C . ASP A 1 113 ? -8.039 -10.922 10.164 1 94.12 113 ASP A C 1
ATOM 875 O O . ASP A 1 113 ? -8.672 -10.258 9.336 1 94.12 113 ASP A O 1
ATOM 879 N N . HIS A 1 114 ? -6.941 -10.5 10.758 1 92.12 114 HIS A N 1
ATOM 880 C CA . HIS A 1 114 ? -6.418 -9.156 10.539 1 92.12 114 HIS A CA 1
ATOM 881 C C . HIS A 1 114 ? -6.199 -8.883 9.055 1 92.12 114 HIS A C 1
ATOM 883 O O . HIS A 1 114 ? -5.621 -9.711 8.344 1 92.12 114 HIS A O 1
ATOM 889 N N . VAL A 1 115 ? -6.73 -7.746 8.602 1 92.31 115 VAL A N 1
ATOM 890 C CA . VAL A 1 115 ? -6.457 -7.27 7.246 1 92.31 115 VAL A CA 1
ATOM 891 C C . VAL A 1 115 ? -5.109 -6.555 7.211 1 92.31 115 VAL A C 1
ATOM 893 O O . VAL A 1 115 ? -4.84 -5.684 8.039 1 92.31 115 VAL A O 1
ATOM 896 N N . ASN A 1 116 ? -4.254 -6.898 6.227 1 91.38 116 ASN A N 1
ATOM 897 C CA . ASN A 1 116 ? -2.895 -6.371 6.168 1 91.38 116 ASN A CA 1
ATOM 898 C C . ASN A 1 116 ? -2.75 -5.32 5.07 1 91.38 116 ASN A C 1
ATOM 900 O O . ASN A 1 116 ? -1.905 -4.426 5.168 1 91.38 116 ASN A O 1
ATOM 904 N N . CYS A 1 117 ? -3.502 -5.469 4.082 1 92.69 117 CYS A N 1
ATOM 905 C CA . CYS A 1 117 ? -3.258 -4.637 2.91 1 92.69 117 CYS A CA 1
ATOM 906 C C . CYS A 1 117 ? -4.535 -4.445 2.1 1 92.69 117 CYS A C 1
ATOM 908 O O . CYS A 1 117 ? -5.477 -5.227 2.229 1 92.69 117 CYS A O 1
ATOM 910 N N . CYS A 1 118 ? -4.547 -3.402 1.306 1 93.12 118 CYS A N 1
ATOM 911 C CA . CYS A 1 118 ? -5.648 -3.105 0.399 1 93.12 118 CYS A CA 1
ATOM 912 C C . CYS A 1 118 ? -5.16 -2.33 -0.818 1 93.12 118 CYS A C 1
ATOM 914 O O . CYS A 1 118 ? -4.113 -1.686 -0.77 1 93.12 118 CYS A O 1
ATOM 916 N N . TYR A 1 119 ? -5.883 -2.475 -1.861 1 90.5 119 TYR A N 1
ATOM 917 C CA . TYR A 1 119 ? -5.645 -1.791 -3.127 1 90.5 119 TYR A CA 1
ATOM 918 C C . TYR A 1 119 ? -6.953 -1.5 -3.85 1 90.5 119 TYR A C 1
ATOM 920 O O . TYR A 1 119 ? -7.828 -2.367 -3.936 1 90.5 119 TYR A O 1
ATOM 928 N N . TYR A 1 120 ? -7.055 -0.242 -4.312 1 89.56 120 TYR A N 1
ATOM 929 C CA . TYR A 1 120 ? -8.242 0.128 -5.078 1 89.56 120 TYR A CA 1
ATOM 930 C C . TYR A 1 120 ? -7.914 0.265 -6.559 1 89.56 120 TYR A C 1
ATOM 932 O O . TYR A 1 120 ? -7.016 1.024 -6.938 1 89.56 120 TYR A O 1
ATOM 940 N N . ASN A 1 121 ? -8.609 -0.523 -7.301 1 85 121 ASN A N 1
ATOM 941 C CA . ASN A 1 121 ? -8.523 -0.417 -8.75 1 85 121 ASN A CA 1
ATOM 942 C C . ASN A 1 121 ? -9.562 0.56 -9.305 1 85 121 ASN A C 1
ATOM 944 O O . ASN A 1 121 ? -10.758 0.264 -9.312 1 85 121 ASN A O 1
ATOM 948 N N . SER A 1 122 ? -9.055 1.668 -9.797 1 84 122 SER A N 1
ATOM 949 C CA . SER A 1 122 ? -9.969 2.711 -10.25 1 84 122 SER A CA 1
ATOM 950 C C . SER A 1 122 ? -10.633 2.326 -11.562 1 84 122 SER A C 1
ATOM 952 O O . SER A 1 122 ? -11.734 2.801 -11.875 1 84 122 SER A O 1
ATOM 954 N N . GLN A 1 123 ? -9.961 1.547 -12.312 1 79.75 123 GLN A N 1
ATOM 955 C CA . GLN A 1 123 ? -10.531 1.156 -13.602 1 79.75 123 GLN A CA 1
ATOM 956 C C . GLN A 1 123 ? -11.789 0.31 -13.414 1 79.75 123 GLN A C 1
ATOM 958 O O . GLN A 1 123 ? -12.836 0.606 -13.992 1 79.75 123 GLN A O 1
ATOM 963 N N . ASP A 1 124 ? -11.734 -0.607 -12.547 1 79.88 124 ASP A N 1
ATOM 964 C CA . ASP A 1 124 ? -12.852 -1.521 -12.328 1 79.88 124 ASP A CA 1
ATOM 965 C C . ASP A 1 124 ? -13.703 -1.08 -11.141 1 79.88 124 ASP A C 1
ATOM 967 O O . ASP A 1 124 ? -14.75 -1.664 -10.875 1 79.88 124 ASP A O 1
ATOM 971 N N . GLN A 1 125 ? -13.219 -0.092 -10.414 1 84.38 125 GLN A N 1
ATOM 972 C CA . GLN A 1 125 ? -13.875 0.395 -9.203 1 84.38 125 GLN A CA 1
ATOM 973 C C . GLN A 1 125 ? -14.055 -0.728 -8.188 1 84.38 125 GLN A C 1
ATOM 975 O O . GLN A 1 125 ? -15.148 -0.924 -7.66 1 84.38 125 GLN A O 1
ATOM 980 N N . GLU A 1 126 ? -13.008 -1.451 -7.977 1 87.81 126 GLU A N 1
ATOM 981 C CA . GLU A 1 126 ? -12.984 -2.566 -7.035 1 87.81 126 GLU A CA 1
ATOM 982 C C . GLU A 1 126 ? -11.891 -2.387 -5.992 1 87.81 126 GLU A C 1
ATOM 984 O O . GLU A 1 126 ? -10.797 -1.915 -6.312 1 87.81 126 GLU A O 1
ATOM 989 N N . LEU A 1 127 ? -12.211 -2.809 -4.75 1 90.75 127 LEU A N 1
ATOM 990 C CA . LEU A 1 127 ? -11.258 -2.828 -3.65 1 90.75 127 LEU A CA 1
ATOM 991 C C . LEU A 1 127 ? -10.781 -4.25 -3.373 1 90.75 127 LEU A C 1
ATOM 993 O O . LEU A 1 127 ? -11.586 -5.148 -3.148 1 90.75 127 LEU A O 1
ATOM 997 N N . TYR A 1 128 ? -9.477 -4.453 -3.459 1 89.56 128 TYR A N 1
ATOM 998 C CA . TYR A 1 128 ? -8.852 -5.715 -3.076 1 89.56 128 TYR A CA 1
ATOM 999 C C . TYR A 1 128 ? -8.312 -5.648 -1.652 1 89.56 128 TYR A C 1
ATOM 1001 O O . TYR A 1 128 ? -7.707 -4.648 -1.258 1 89.56 128 TYR A O 1
ATOM 1009 N N . THR A 1 129 ? -8.562 -6.723 -0.875 1 92.38 129 THR A N 1
ATOM 1010 C CA . THR A 1 129 ? -8.055 -6.758 0.49 1 92.38 129 THR A CA 1
ATOM 1011 C C . THR A 1 129 ? -7.352 -8.086 0.77 1 92.38 129 THR A C 1
ATOM 1013 O O . THR A 1 129 ? -7.801 -9.141 0.318 1 92.38 129 THR A O 1
ATOM 1016 N N . GLY A 1 130 ? -6.23 -8.023 1.42 1 91.62 130 GLY A N 1
ATOM 1017 C CA . GLY A 1 130 ? -5.473 -9.188 1.847 1 91.62 130 GLY A CA 1
ATOM 1018 C C . GLY A 1 130 ? -5.363 -9.312 3.355 1 91.62 130 GLY A C 1
ATOM 1019 O O . GLY A 1 130 ? -5.219 -8.305 4.055 1 91.62 130 GLY A O 1
ATOM 1020 N N . SER A 1 131 ? -5.348 -10.484 3.811 1 90.62 131 SER A N 1
ATOM 1021 C CA . SER A 1 131 ? -5.508 -10.719 5.242 1 90.62 131 SER A CA 1
ATOM 1022 C C . SER A 1 131 ? -4.629 -11.875 5.715 1 90.62 131 SER A C 1
ATOM 1024 O O . SER A 1 131 ? -4.078 -12.609 4.902 1 90.62 131 SER A O 1
ATOM 102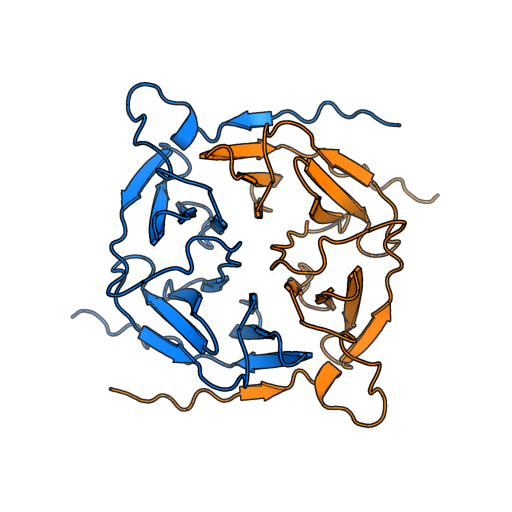6 N N . ASN A 1 132 ? -4.527 -11.914 7.094 1 91.31 132 ASN A N 1
ATOM 1027 C CA . ASN A 1 132 ? -3.9 -13.062 7.738 1 91.31 132 ASN A CA 1
ATOM 1028 C C . ASN A 1 132 ? -4.68 -14.352 7.477 1 91.31 132 ASN A C 1
ATOM 1030 O O . ASN A 1 132 ? -4.168 -15.453 7.695 1 91.31 132 ASN A O 1
ATOM 1034 N N . ASP A 1 133 ? -5.895 -14.305 7.043 1 87.62 133 ASP A N 1
ATOM 1035 C CA . ASP A 1 133 ? -6.695 -15.492 6.773 1 87.62 133 ASP A CA 1
ATOM 1036 C C . ASP A 1 133 ? -6.316 -16.125 5.43 1 87.62 133 ASP A C 1
ATOM 1038 O O . ASP A 1 133 ? -6.996 -17.031 4.949 1 87.62 133 ASP A O 1
ATOM 1042 N N . ARG A 1 134 ? -5.336 -15.586 4.805 1 84.75 134 ARG A N 1
ATOM 1043 C CA . ARG A 1 134 ? -4.707 -16.094 3.588 1 84.75 134 ARG A CA 1
ATOM 1044 C C . ARG A 1 134 ? -5.594 -15.844 2.371 1 84.75 134 ARG A C 1
ATOM 1046 O O . ARG A 1 134 ? -5.375 -16.438 1.31 1 84.75 134 ARG A O 1
ATOM 1053 N N . GLN A 1 135 ? -6.547 -15.039 2.484 1 85.69 135 GLN A N 1
ATOM 1054 C CA . GLN A 1 135 ? -7.465 -14.766 1.383 1 85.69 135 GLN A CA 1
ATOM 1055 C C . GLN A 1 135 ? -7.262 -13.352 0.837 1 85.69 135 GLN A C 1
ATOM 1057 O O . GLN A 1 135 ? -6.844 -12.453 1.567 1 85.69 135 GLN A O 1
ATOM 1062 N N . ILE A 1 136 ? -7.531 -13.273 -0.441 1 88.31 136 ILE A N 1
ATOM 1063 C CA . ILE A 1 136 ? -7.754 -11.977 -1.065 1 88.31 136 ILE A CA 1
ATOM 1064 C C . ILE A 1 136 ? -9.234 -11.82 -1.41 1 88.31 136 ILE A C 1
ATOM 1066 O O . ILE A 1 136 ? -9.789 -12.609 -2.18 1 88.31 136 ILE A O 1
ATOM 1070 N N . LEU A 1 137 ? -9.836 -10.836 -0.835 1 88.81 137 LEU A N 1
ATOM 1071 C CA . LEU A 1 137 ? -11.227 -10.539 -1.135 1 88.81 137 LEU A CA 1
ATOM 1072 C C . LEU A 1 137 ? -11.336 -9.328 -2.057 1 88.81 137 LEU A C 1
ATOM 1074 O O . LEU A 1 137 ? -10.492 -8.43 -2.016 1 88.81 137 LEU A O 1
ATOM 1078 N N . VAL A 1 138 ? -12.367 -9.328 -2.867 1 88.56 138 VAL A N 1
ATOM 1079 C CA . VAL A 1 138 ? -12.648 -8.227 -3.781 1 88.56 138 VAL A CA 1
ATOM 1080 C C . VAL A 1 138 ? -14.016 -7.629 -3.461 1 88.56 138 VAL A C 1
ATOM 1082 O O . VAL A 1 138 ? -15.008 -8.352 -3.328 1 88.56 138 VAL A O 1
ATOM 1085 N N . TRP A 1 139 ? -13.992 -6.273 -3.312 1 89.25 139 TRP A N 1
ATOM 1086 C CA . TRP A 1 139 ? -15.203 -5.527 -2.988 1 89.25 139 TRP A CA 1
ATOM 1087 C C . TRP A 1 139 ? -15.555 -4.551 -4.105 1 89.25 139 TRP A C 1
ATOM 1089 O O . TRP A 1 139 ? -14.672 -3.996 -4.758 1 89.25 139 TRP A O 1
ATOM 1099 N N . SER A 1 140 ? -16.859 -4.34 -4.332 1 85.62 140 SER A N 1
ATOM 1100 C CA . SER A 1 140 ? -17.359 -3.26 -5.176 1 85.62 140 SER A CA 1
ATOM 1101 C C . SER A 1 140 ? -18.047 -2.182 -4.344 1 85.62 140 SER A C 1
ATOM 1103 O O . SER A 1 140 ? -19.266 -2.225 -4.141 1 85.62 140 SER A O 1
ATOM 1105 N N . PRO A 1 141 ? -17.172 -1.315 -3.867 1 76.31 141 PRO A N 1
ATOM 1106 C CA . PRO A 1 141 ? -17.766 -0.297 -3.002 1 76.31 141 PRO A CA 1
ATOM 1107 C C . PRO A 1 141 ? -18.719 0.637 -3.756 1 76.31 141 PRO A C 1
ATOM 1109 O O . PRO A 1 141 ? -18.469 0.949 -4.926 1 76.31 141 PRO A O 1
ATOM 1112 N N . SER A 1 142 ? -19.906 0.833 -3.164 1 69.69 142 SER A N 1
ATOM 1113 C CA . SER A 1 142 ? -20.812 1.83 -3.73 1 69.69 142 SER A CA 1
ATOM 1114 C C . SER A 1 142 ? -20.297 3.244 -3.488 1 69.69 142 SER A C 1
ATOM 1116 O O . SER A 1 142 ? -19.781 3.549 -2.41 1 69.69 142 SER A O 1
ATOM 1118 N N . THR A 1 143 ? -19.672 3.82 -4.465 1 58.69 143 THR A N 1
ATOM 1119 C CA . THR A 1 143 ? -19.219 5.188 -4.242 1 58.69 143 THR A CA 1
ATOM 1120 C C . THR A 1 143 ? -20.375 6.086 -3.83 1 58.69 143 THR A C 1
ATOM 1122 O O . THR A 1 143 ? -21.469 5.988 -4.383 1 58.69 143 THR A O 1
ATOM 1125 N N . PRO A 1 144 ? -20.219 6.715 -2.639 1 52 144 PRO A N 1
ATOM 1126 C CA . PRO A 1 144 ? -21.297 7.594 -2.189 1 52 144 PRO A CA 1
ATOM 1127 C C . PRO A 1 144 ? -21.844 8.484 -3.309 1 52 144 PRO A C 1
ATOM 1129 O O . PRO A 1 144 ? -21.094 8.859 -4.215 1 52 144 PRO A O 1
ATOM 1132 N N . ALA A 1 145 ? -23.094 8.25 -3.629 1 43.88 145 ALA A N 1
ATOM 1133 C CA . ALA A 1 145 ? -23.719 9.289 -4.434 1 43.88 145 ALA A CA 1
ATOM 1134 C C . ALA A 1 145 ? -23.359 10.68 -3.922 1 43.88 145 ALA A C 1
ATOM 1136 O O . ALA A 1 145 ? -23.281 10.906 -2.711 1 43.88 145 ALA A O 1
ATOM 1137 N N . LEU A 1 146 ? -22.359 11.398 -4.641 1 41.81 146 LEU A N 1
ATOM 1138 C CA . LEU A 1 146 ? -22.172 12.805 -4.305 1 41.81 146 LEU A CA 1
ATOM 1139 C C . LEU A 1 146 ? -23.453 13.414 -3.771 1 41.81 146 LEU A C 1
ATOM 1141 O O . LEU A 1 146 ? -24.438 13.539 -4.504 1 41.81 146 LEU A O 1
ATOM 1145 N N . THR A 1 147 ? -23.875 13.07 -2.662 1 34.94 147 THR A N 1
ATOM 1146 C CA . THR A 1 147 ? -24.969 13.953 -2.268 1 34.94 147 THR A CA 1
ATOM 1147 C C . THR A 1 147 ? -24.594 15.414 -2.496 1 34.94 147 THR A C 1
ATOM 1149 O O . THR A 1 147 ? -23.531 15.867 -2.047 1 34.94 147 THR A O 1
ATOM 1152 N N . GLU A 1 148 ? -25.078 16.016 -3.584 1 35.34 148 GLU A N 1
ATOM 1153 C CA . GLU A 1 148 ? -25.172 17.469 -3.789 1 35.34 148 GLU A CA 1
ATOM 1154 C C . GLU A 1 148 ? -25.375 18.203 -2.467 1 35.34 148 GLU A C 1
ATOM 1156 O O . GLU A 1 148 ? -26.359 17.953 -1.763 1 35.34 148 GLU A O 1
ATOM 1161 N N . MET A 1 149 ? -24.359 18.391 -1.736 1 28.53 149 MET A N 1
ATOM 1162 C CA . MET A 1 149 ? -24.594 19.469 -0.786 1 28.53 149 MET A CA 1
ATOM 1163 C C . MET A 1 149 ? -25.344 20.625 -1.451 1 28.53 149 MET A C 1
ATOM 1165 O O . MET A 1 149 ? -24.797 21.281 -2.342 1 28.53 149 MET A O 1
ATOM 1169 N N . VAL A 1 150 ? -26.562 20.359 -1.77 1 29.8 150 VAL A N 1
ATOM 1170 C CA . VAL A 1 150 ? -27.406 21.547 -1.848 1 29.8 150 VAL A CA 1
ATOM 1171 C C . VAL A 1 150 ? -27.562 22.172 -0.459 1 29.8 150 VAL A C 1
ATOM 1173 O O . VAL A 1 150 ? -27.875 21.469 0.506 1 29.8 150 VAL A O 1
ATOM 1176 N N . MET B 1 1 ? -28.406 4.973 7.703 1 26.69 1 MET B N 1
ATOM 1177 C CA . MET B 1 1 ? -27.109 4.324 7.734 1 26.69 1 MET B CA 1
ATOM 1178 C C . MET B 1 1 ? -26.969 3.326 6.59 1 26.69 1 MET B C 1
ATOM 1180 O O . MET B 1 1 ? -27.594 2.273 6.594 1 26.69 1 MET B O 1
ATOM 1184 N N . VAL B 1 2 ? -27.078 3.799 5.391 1 32.09 2 VAL B N 1
ATOM 1185 C CA . VAL B 1 2 ? -27.344 2.926 4.25 1 32.09 2 VAL B CA 1
ATOM 1186 C C . VAL B 1 2 ? -26.297 1.812 4.199 1 32.09 2 VAL B C 1
ATOM 1188 O O . VAL B 1 2 ? -25.094 2.08 4.156 1 32.09 2 VAL B O 1
ATOM 1191 N N . ARG B 1 3 ? -26.453 0.783 4.844 1 36.03 3 ARG B N 1
ATOM 1192 C CA . ARG B 1 3 ? -25.781 -0.514 4.828 1 36.03 3 ARG B CA 1
ATOM 1193 C C . ARG B 1 3 ? -25.516 -0.976 3.4 1 36.03 3 ARG B C 1
ATOM 1195 O O . ARG B 1 3 ? -26.375 -1.592 2.77 1 36.03 3 ARG B O 1
ATOM 1202 N N . GLY B 1 4 ? -24.984 -0.079 2.586 1 44.41 4 GLY B N 1
ATOM 1203 C CA . GLY B 1 4 ? -24.906 -0.552 1.212 1 44.41 4 GLY B CA 1
ATOM 1204 C C . GLY B 1 4 ? -24.234 -1.905 1.087 1 44.41 4 GLY B C 1
ATOM 1205 O O . GLY B 1 4 ? -23.391 -2.262 1.911 1 44.41 4 GLY B O 1
ATOM 1206 N N . HIS B 1 5 ? -25 -2.906 0.669 1 49.81 5 HIS B N 1
ATOM 1207 C CA . HIS B 1 5 ? -24.609 -4.285 0.405 1 49.81 5 HIS B CA 1
ATOM 1208 C C . HIS B 1 5 ? -23.266 -4.34 -0.33 1 49.81 5 HIS B C 1
ATOM 1210 O O . HIS B 1 5 ? -23.156 -3.834 -1.448 1 49.81 5 HIS B O 1
ATOM 1216 N N . THR B 1 6 ? -22.219 -4.16 0.448 1 60.41 6 THR B N 1
ATOM 1217 C CA . THR B 1 6 ? -20.953 -4.348 -0.252 1 60.41 6 THR B CA 1
ATOM 1218 C C . THR B 1 6 ? -20.828 -5.777 -0.77 1 60.41 6 THR B C 1
ATOM 1220 O O . THR B 1 6 ? -21 -6.734 -0.012 1 60.41 6 THR B O 1
ATOM 1223 N N . GLN B 1 7 ? -21.016 -5.973 -2.133 1 65.31 7 GLN B N 1
ATOM 1224 C CA . GLN B 1 7 ? -20.75 -7.281 -2.721 1 65.31 7 GLN B CA 1
ATOM 1225 C C . GLN B 1 7 ? -19.266 -7.641 -2.596 1 65.31 7 GLN B C 1
ATOM 1227 O O . GLN B 1 7 ? -18.406 -6.777 -2.734 1 65.31 7 GLN B O 1
ATOM 1232 N N . GLN B 1 8 ? -19.031 -8.703 -1.858 1 73.25 8 GLN B N 1
ATOM 1233 C CA . GLN B 1 8 ? -17.672 -9.211 -1.721 1 73.25 8 GLN B CA 1
ATOM 1234 C C . GLN B 1 8 ? -17.484 -10.531 -2.469 1 73.25 8 GLN B C 1
ATOM 1236 O O . GLN B 1 8 ? -18.391 -11.383 -2.455 1 73.25 8 GLN B O 1
ATOM 1241 N N . LYS B 1 9 ? -16.562 -10.531 -3.33 1 70.88 9 LYS B N 1
ATOM 1242 C CA . LYS B 1 9 ? -16.188 -11.812 -3.932 1 70.88 9 LYS B CA 1
ATOM 1243 C C . LYS B 1 9 ? -14.734 -12.156 -3.625 1 70.88 9 LYS B C 1
ATOM 1245 O O . LYS B 1 9 ? -13.938 -11.273 -3.293 1 70.88 9 LYS B O 1
ATOM 1250 N N . VAL B 1 10 ? -14.484 -13.438 -3.5 1 67.94 10 VAL B N 1
ATOM 1251 C CA . VAL B 1 10 ? -13.094 -13.891 -3.43 1 67.94 10 VAL B CA 1
ATOM 1252 C C . VAL B 1 10 ? -12.438 -13.742 -4.797 1 67.94 10 VAL B C 1
ATOM 1254 O O . VAL B 1 10 ? -13.062 -14.016 -5.828 1 67.94 10 VAL B O 1
ATOM 1257 N N . HIS B 1 11 ? -11.359 -13.008 -4.828 1 60.78 11 HIS B N 1
ATOM 1258 C CA . HIS B 1 11 ? -10.656 -12.93 -6.105 1 60.78 11 HIS B CA 1
ATOM 1259 C C . HIS B 1 11 ? -10.562 -14.305 -6.762 1 60.78 11 HIS B C 1
ATOM 1261 O O . HIS B 1 11 ? -10.25 -15.289 -6.102 1 60.78 11 HIS B O 1
ATOM 1267 N N . PRO B 1 12 ? -11.07 -14.328 -8.039 1 50.38 12 PRO B N 1
ATOM 1268 C CA . PRO B 1 12 ? -11.133 -15.617 -8.727 1 50.38 12 PRO B CA 1
ATOM 1269 C C . PRO B 1 12 ? -9.859 -16.453 -8.547 1 50.38 12 PRO B C 1
ATOM 1271 O O . PRO B 1 12 ? -9.914 -17.672 -8.523 1 50.38 12 PRO B O 1
ATOM 1274 N N . GLY B 1 13 ? -8.727 -15.68 -8.633 1 50.12 13 GLY B N 1
ATOM 1275 C CA . GLY B 1 13 ? -7.555 -16.5 -8.398 1 50.12 13 GLY B CA 1
ATOM 1276 C C . GLY B 1 13 ? -7.609 -17.281 -7.094 1 50.12 13 GLY B C 1
ATOM 1277 O O . GLY B 1 13 ? -6.836 -18.219 -6.887 1 50.12 13 GLY B O 1
ATOM 1278 N N . MET B 1 14 ? -8.477 -16.734 -6.258 1 52.78 14 MET B N 1
ATOM 1279 C CA . MET B 1 14 ? -8.602 -17.422 -4.977 1 52.78 14 MET B CA 1
ATOM 1280 C C . MET B 1 14 ? -9.742 -18.438 -5.008 1 52.78 14 MET B C 1
ATOM 1282 O O . MET B 1 14 ? -9.859 -19.266 -4.105 1 52.78 14 MET B O 1
ATOM 1286 N N . SER B 1 15 ? -10.766 -18.25 -5.855 1 46.03 15 SER B N 1
ATOM 1287 C CA . SER B 1 15 ? -11.953 -19.094 -5.898 1 46.03 15 SER B CA 1
ATOM 1288 C C . SER B 1 15 ? -11.656 -20.422 -6.586 1 46.03 15 SER B C 1
ATOM 1290 O O . SER B 1 15 ? -12.422 -21.391 -6.457 1 46.03 15 SER B O 1
ATOM 1292 N N . SER B 1 16 ? -11.047 -20.391 -7.707 1 40.53 16 SER B N 1
ATOM 1293 C CA . SER B 1 16 ? -11.141 -21.594 -8.523 1 40.53 16 SER B CA 1
ATOM 1294 C C . SER B 1 16 ? -10.523 -22.797 -7.816 1 40.53 16 SER B C 1
ATOM 1296 O O . SER B 1 16 ? -9.422 -22.703 -7.27 1 40.53 16 SER B O 1
ATOM 1298 N N . SER B 1 17 ? -11.273 -23.781 -7.48 1 40.25 17 SER B N 1
ATOM 1299 C CA . SER B 1 17 ? -10.867 -25.141 -7.148 1 40.25 17 SER B CA 1
ATOM 1300 C C . SER B 1 17 ? -9.656 -25.578 -7.969 1 40.25 17 SER B C 1
ATOM 1302 O O . SER B 1 17 ? -8.82 -26.359 -7.496 1 40.25 17 SER B O 1
ATOM 1304 N N . GLN B 1 18 ? -9.789 -25.656 -9.227 1 39.53 18 GLN B N 1
ATOM 1305 C CA . GLN B 1 18 ? -8.773 -26.266 -10.078 1 39.53 18 GLN B CA 1
ATOM 1306 C C . GLN B 1 18 ? -7.43 -25.547 -9.914 1 39.53 18 GLN B C 1
ATOM 1308 O O . GLN B 1 18 ? -6.371 -26.172 -10.031 1 39.53 18 GLN B O 1
ATOM 1313 N N . ASN B 1 19 ? -7.367 -24.312 -10.203 1 41.72 19 ASN B N 1
ATOM 1314 C CA . ASN B 1 19 ? -6.062 -23.688 -10.039 1 41.72 19 ASN B CA 1
ATOM 1315 C C . ASN B 1 19 ? -5.879 -23.141 -8.625 1 41.72 19 ASN B C 1
ATOM 1317 O O . ASN B 1 19 ? -6.129 -21.953 -8.383 1 41.72 19 ASN B O 1
ATOM 1321 N N . ARG B 1 20 ? -6.367 -23.766 -7.688 1 44.31 20 ARG B N 1
ATOM 1322 C CA . ARG B 1 20 ? -5.898 -23.562 -6.32 1 44.31 20 ARG B CA 1
ATOM 1323 C C . ARG B 1 20 ? -4.438 -23.125 -6.301 1 44.31 20 ARG B C 1
ATOM 1325 O O . ARG B 1 20 ? -3.582 -23.828 -5.754 1 44.31 20 ARG B O 1
ATOM 1332 N N . LYS B 1 21 ? -3.896 -22.859 -7.52 1 45.81 21 LYS B N 1
ATOM 1333 C CA . LYS B 1 21 ? -2.541 -22.375 -7.273 1 45.81 21 LYS B CA 1
ATOM 1334 C C . LYS B 1 21 ? -2.49 -21.5 -6.027 1 45.81 21 LYS B C 1
ATOM 1336 O O . LYS B 1 21 ? -3.279 -20.562 -5.887 1 45.81 21 LYS B O 1
ATOM 1341 N N . THR B 1 22 ? -2.164 -22.266 -5.113 1 50.62 22 THR B N 1
ATOM 1342 C CA . THR B 1 22 ? -2.062 -21.969 -3.689 1 50.62 22 THR B CA 1
ATOM 1343 C C . THR B 1 22 ? -1.702 -20.5 -3.465 1 50.62 22 THR B C 1
ATOM 1345 O O . THR B 1 22 ? -0.68 -20.031 -3.963 1 50.62 22 THR B O 1
ATOM 1348 N N . ALA B 1 23 ? -2.783 -19.656 -3.242 1 60.06 23 ALA B N 1
ATOM 1349 C CA . ALA B 1 23 ? -2.6 -18.406 -2.498 1 60.06 23 ALA B CA 1
ATOM 1350 C C . ALA B 1 23 ? -1.38 -18.5 -1.585 1 60.06 23 ALA B C 1
ATOM 1352 O O . ALA B 1 23 ? -0.747 -19.547 -1.479 1 60.06 23 ALA B O 1
ATOM 1353 N N . HIS B 1 24 ? -1.02 -17.609 -1.09 1 73.44 24 HIS B N 1
ATOM 1354 C CA . HIS B 1 24 ? 0.063 -17.531 -0.116 1 73.44 24 HIS B CA 1
ATOM 1355 C C . HIS B 1 24 ? -0.118 -18.562 0.996 1 73.44 24 HIS B C 1
ATOM 1357 O O . HIS B 1 24 ? -1.245 -18.844 1.406 1 73.44 24 HIS B O 1
ATOM 1363 N N . TYR B 1 25 ? 0.977 -19.5 1.382 1 76 25 TYR B N 1
ATOM 1364 C CA . TYR B 1 25 ? 0.953 -20.391 2.537 1 76 25 TYR B CA 1
ATOM 1365 C C . TYR B 1 25 ? 0.844 -19.594 3.834 1 76 25 TYR B C 1
ATOM 1367 O O . TYR B 1 25 ? 0.531 -20.156 4.887 1 76 25 TYR B O 1
ATOM 1375 N N . GLY B 1 26 ? 0.626 -18.359 3.746 1 82.31 26 GLY B N 1
ATOM 1376 C CA . GLY B 1 26 ? 0.512 -17.484 4.906 1 82.31 26 GLY B CA 1
ATOM 1377 C C . GLY B 1 26 ? -0.234 -16.188 4.613 1 82.31 26 GLY B C 1
ATOM 1378 O O . GLY B 1 26 ? -1.027 -16.125 3.672 1 82.31 26 GLY B O 1
ATOM 1379 N N . ALA B 1 27 ? -0.106 -15.359 5.516 1 88.06 27 ALA B N 1
ATOM 1380 C CA . ALA B 1 27 ? -0.798 -14.078 5.414 1 88.06 27 ALA B CA 1
ATOM 1381 C C . ALA B 1 27 ? -0.493 -13.398 4.086 1 88.06 27 ALA B C 1
ATOM 1383 O O . ALA B 1 27 ? 0.629 -13.477 3.58 1 88.06 27 ALA B O 1
ATOM 1384 N N . VAL B 1 28 ? -1.49 -12.844 3.469 1 89.12 28 VAL B N 1
ATOM 1385 C CA . VAL B 1 28 ? -1.269 -11.883 2.389 1 89.12 28 VAL B CA 1
ATOM 1386 C C . VAL B 1 28 ? -0.876 -10.531 2.971 1 89.12 28 VAL B C 1
ATOM 1388 O O . VAL B 1 28 ? -1.626 -9.945 3.758 1 89.12 28 VAL B O 1
ATOM 1391 N N . THR B 1 29 ? 0.298 -10 2.576 1 91.06 29 THR B N 1
ATOM 1392 C CA . THR B 1 29 ? 0.865 -8.859 3.285 1 91.06 29 THR B CA 1
ATOM 1393 C C . THR B 1 29 ? 0.895 -7.629 2.389 1 91.06 29 THR B C 1
ATOM 1395 O O . THR B 1 29 ? 1.101 -6.512 2.867 1 91.06 29 THR B O 1
ATOM 1398 N N . GLY B 1 30 ? 0.682 -7.781 1.143 1 91.88 30 GLY B N 1
ATOM 1399 C CA . GLY B 1 30 ? 0.691 -6.66 0.217 1 91.88 30 GLY B CA 1
ATOM 1400 C C . GLY B 1 30 ? -0.023 -6.957 -1.088 1 91.88 30 GLY B C 1
ATOM 1401 O O . GLY B 1 30 ? -0.029 -8.102 -1.552 1 91.88 30 GLY B O 1
ATOM 1402 N N . LEU B 1 31 ? -0.567 -5.895 -1.662 1 91.12 31 LEU B N 1
ATOM 1403 C CA . LEU B 1 31 ? -1.287 -5.984 -2.928 1 91.12 31 LEU B CA 1
ATOM 1404 C C . LEU B 1 31 ? -0.996 -4.773 -3.807 1 91.12 31 LEU B C 1
ATOM 1406 O O . LEU B 1 31 ? -0.919 -3.646 -3.311 1 91.12 31 LEU B O 1
ATOM 1410 N N . ARG B 1 32 ? -0.857 -5.066 -5.066 1 90.19 32 ARG B N 1
ATOM 1411 C CA . ARG B 1 32 ? -0.752 -4.008 -6.066 1 90.19 32 ARG B CA 1
ATOM 1412 C C . ARG B 1 32 ? -0.994 -4.551 -7.469 1 90.19 32 ARG B C 1
ATOM 1414 O O . ARG B 1 32 ? -0.458 -5.602 -7.836 1 90.19 32 ARG B O 1
ATOM 1421 N N . THR B 1 33 ? -1.756 -3.822 -8.242 1 85.12 33 THR B N 1
ATOM 1422 C CA . THR B 1 33 ? -1.923 -4.242 -9.633 1 85.12 33 THR B CA 1
ATOM 1423 C C . THR B 1 33 ? -0.86 -3.604 -10.523 1 85.12 33 THR B C 1
ATOM 1425 O O . THR B 1 33 ? -0.284 -2.574 -10.172 1 85.12 33 THR B O 1
ATOM 1428 N N . THR B 1 34 ? -0.647 -4.242 -11.625 1 84.25 34 THR B N 1
ATOM 1429 C CA . THR B 1 34 ? 0.089 -3.561 -12.68 1 84.25 34 THR B CA 1
ATOM 1430 C C . THR B 1 34 ? -0.729 -2.406 -13.25 1 84.25 34 THR B C 1
ATOM 1432 O O . THR B 1 34 ? -1.945 -2.342 -13.055 1 84.25 34 THR B O 1
ATOM 1435 N N . THR B 1 35 ? -0.065 -1.517 -13.891 1 77.88 35 THR B N 1
ATOM 1436 C CA . THR B 1 35 ? -0.697 -0.275 -14.32 1 77.88 35 THR B CA 1
ATOM 1437 C C . THR B 1 35 ? -1.792 -0.554 -15.352 1 77.88 35 THR B C 1
ATOM 1439 O O . THR B 1 35 ? -2.809 0.142 -15.383 1 77.88 35 THR B O 1
ATOM 1442 N N . ASP B 1 36 ? -1.573 -1.55 -16.125 1 77.31 36 ASP B N 1
ATOM 1443 C CA . ASP B 1 36 ? -2.57 -1.87 -17.141 1 77.31 36 ASP B CA 1
ATOM 1444 C C . ASP B 1 36 ? -3.758 -2.609 -16.531 1 77.31 36 ASP B C 1
ATOM 1446 O O . ASP B 1 36 ? -4.746 -2.883 -17.219 1 77.31 36 ASP B O 1
ATOM 1450 N N . GLY B 1 37 ? -3.66 -2.963 -15.242 1 78.81 37 GLY B N 1
ATOM 1451 C CA . GLY B 1 37 ? -4.758 -3.592 -14.531 1 78.81 37 GLY B CA 1
ATOM 1452 C C . GLY B 1 37 ? -4.918 -5.062 -14.852 1 78.81 37 GLY B C 1
ATOM 1453 O O . GLY B 1 37 ? -5.891 -5.695 -14.438 1 78.81 37 GLY B O 1
ATOM 1454 N N . MET B 1 38 ? -3.967 -5.641 -15.516 1 80.94 38 MET B N 1
ATOM 1455 C CA . MET B 1 38 ? -4.129 -7.004 -16.016 1 80.94 38 MET B CA 1
ATOM 1456 C C . MET B 1 38 ? -3.607 -8.023 -15.016 1 80.94 38 MET B C 1
ATOM 1458 O O . MET B 1 38 ? -3.971 -9.195 -15.062 1 80.94 38 MET B O 1
ATOM 1462 N N . HIS B 1 39 ? -2.699 -7.527 -14.156 1 84.44 39 HIS B N 1
ATOM 1463 C CA . HIS B 1 39 ? -2.115 -8.445 -13.188 1 84.44 39 HIS B CA 1
ATOM 1464 C C . HIS B 1 39 ? -2.17 -7.871 -11.773 1 84.44 39 HIS B C 1
ATOM 1466 O O . HIS B 1 39 ? -2.057 -6.66 -11.594 1 84.44 39 HIS B O 1
ATOM 1472 N N . LEU B 1 40 ? -2.371 -8.773 -10.828 1 85.81 40 LEU B N 1
ATOM 1473 C CA . LEU B 1 40 ? -2.299 -8.445 -9.406 1 85.81 40 LEU B CA 1
ATOM 1474 C C . LEU B 1 40 ? -1.043 -9.039 -8.773 1 85.81 40 LEU B C 1
ATOM 1476 O O . LEU B 1 40 ? -0.816 -10.25 -8.852 1 85.81 40 LEU B O 1
ATOM 1480 N N . LEU B 1 41 ? -0.246 -8.133 -8.273 1 87.56 41 LEU B N 1
ATOM 1481 C CA . LEU B 1 41 ? 0.887 -8.555 -7.457 1 87.56 41 LEU B CA 1
ATOM 1482 C C . LEU B 1 41 ? 0.472 -8.727 -6 1 87.56 41 LEU B C 1
ATOM 1484 O O . LEU B 1 41 ? -0.182 -7.852 -5.426 1 87.56 41 LEU B O 1
ATOM 1488 N N . SER B 1 42 ? 0.807 -9.883 -5.426 1 87.75 42 SER B N 1
ATOM 1489 C CA . SER B 1 42 ? 0.558 -10.125 -4.008 1 87.75 42 SER B CA 1
ATOM 1490 C C . SER B 1 42 ? 1.818 -10.609 -3.299 1 87.75 42 SER B C 1
ATOM 1492 O O . SER B 1 42 ? 2.584 -11.398 -3.855 1 87.75 42 SER B O 1
ATOM 1494 N N . SER B 1 43 ? 2.076 -10.008 -2.164 1 87.44 43 SER B N 1
ATOM 1495 C CA . SER B 1 43 ? 3.131 -10.523 -1.296 1 87.44 43 SER B CA 1
ATOM 1496 C C . SER B 1 43 ? 2.549 -11.328 -0.138 1 87.44 43 SER B C 1
ATOM 1498 O O . SER B 1 43 ? 1.407 -11.102 0.269 1 87.44 43 SER B O 1
ATOM 1500 N N . GLY B 1 44 ? 3.402 -12.25 0.373 1 85 44 GLY B N 1
ATOM 1501 C CA . GLY B 1 44 ? 2.949 -13.094 1.468 1 85 44 GLY B CA 1
ATOM 1502 C C . GLY B 1 44 ? 4 -13.289 2.543 1 85 44 GLY B C 1
ATOM 1503 O O . GLY B 1 44 ? 5.184 -13.031 2.316 1 85 44 GLY B O 1
ATOM 1504 N N . SER B 1 45 ? 3.512 -13.703 3.727 1 84.62 45 SER B N 1
ATOM 1505 C CA . SER B 1 45 ? 4.422 -14.023 4.82 1 84.62 45 SER B CA 1
ATOM 1506 C C . SER B 1 45 ? 5.297 -15.227 4.473 1 84.62 45 SER B C 1
ATOM 1508 O O . SER B 1 45 ? 6.277 -15.508 5.164 1 84.62 45 SER B O 1
ATOM 1510 N N . ASP B 1 46 ? 5.012 -15.914 3.42 1 77.56 46 ASP B N 1
ATOM 1511 C CA . ASP B 1 46 ? 5.848 -17 2.916 1 77.56 46 ASP B CA 1
ATOM 1512 C C . ASP B 1 46 ? 7.055 -16.453 2.156 1 77.56 46 ASP B C 1
ATOM 1514 O O . ASP B 1 46 ? 7.848 -17.219 1.605 1 77.56 46 ASP B O 1
ATOM 1518 N N . SER B 1 47 ? 7.191 -15.148 2.072 1 78.69 47 SER B N 1
ATOM 1519 C CA . SER B 1 47 ? 8.305 -14.43 1.463 1 78.69 47 SER B CA 1
ATOM 1520 C C . SER B 1 47 ? 8.273 -14.555 -0.056 1 78.69 47 SER B C 1
ATOM 1522 O O . SER B 1 47 ? 9.32 -14.508 -0.708 1 78.69 47 SER B O 1
ATOM 1524 N N . ARG B 1 48 ? 7.121 -14.711 -0.57 1 78.19 48 ARG B N 1
ATOM 1525 C CA . ARG B 1 48 ? 6.973 -14.812 -2.018 1 78.19 48 ARG B CA 1
ATOM 1526 C C . ARG B 1 48 ? 6.102 -13.68 -2.559 1 78.19 48 ARG B C 1
ATOM 1528 O O . ARG B 1 48 ? 5.145 -13.266 -1.906 1 78.19 48 ARG B O 1
ATOM 1535 N N . LEU B 1 49 ? 6.492 -13.273 -3.748 1 82.88 49 LEU B N 1
ATOM 1536 C CA . LE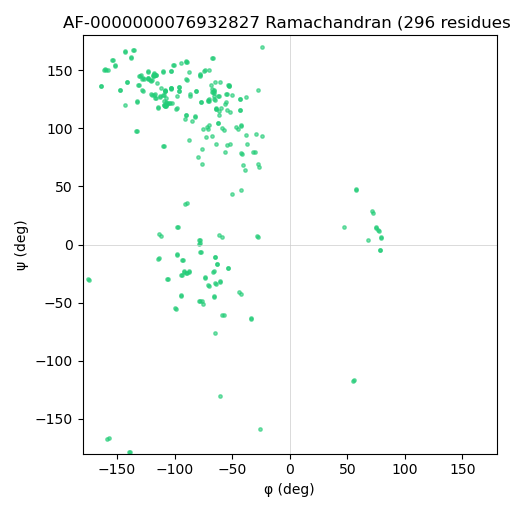U B 1 49 ? 5.621 -12.43 -4.566 1 82.88 49 LEU B CA 1
ATOM 1537 C C . LEU B 1 49 ? 4.965 -13.25 -5.672 1 82.88 49 LEU B C 1
ATOM 1539 O O . LEU B 1 49 ? 5.617 -14.07 -6.312 1 82.88 49 LEU B O 1
ATOM 1543 N N . ARG B 1 50 ? 3.75 -13.016 -5.789 1 82.62 50 ARG B N 1
ATOM 1544 C CA . ARG B 1 50 ? 3.012 -13.695 -6.848 1 82.62 50 ARG B CA 1
ATOM 1545 C C . ARG B 1 50 ? 2.375 -12.695 -7.805 1 82.62 50 ARG B C 1
ATOM 1547 O O . ARG B 1 50 ? 1.912 -11.633 -7.387 1 82.62 50 ARG B O 1
ATOM 1554 N N . LEU B 1 51 ? 2.447 -13.094 -9.008 1 84.12 51 LEU B N 1
ATOM 1555 C CA . LEU B 1 51 ? 1.766 -12.344 -10.055 1 84.12 51 LEU B CA 1
ATOM 1556 C C . LEU B 1 51 ? 0.559 -13.117 -10.578 1 84.12 51 LEU B C 1
ATOM 1558 O O . LEU B 1 51 ? 0.706 -14.211 -11.117 1 84.12 51 LEU B O 1
ATOM 1562 N N . TRP B 1 52 ? -0.589 -12.453 -10.406 1 81.75 52 TRP B N 1
ATOM 1563 C CA . TRP B 1 52 ? -1.844 -13.086 -10.805 1 81.75 52 TRP B CA 1
ATOM 1564 C C . TRP B 1 52 ? -2.418 -12.414 -12.055 1 81.75 52 TRP B C 1
ATOM 1566 O O . TRP B 1 52 ? -2.465 -11.188 -12.141 1 81.75 52 TRP B O 1
ATOM 1576 N N . ASP B 1 53 ? -2.803 -13.297 -12.984 1 80.5 53 ASP B N 1
ATOM 1577 C CA . ASP B 1 53 ? -3.684 -12.781 -14.023 1 80.5 53 ASP B CA 1
ATOM 1578 C C . ASP B 1 53 ? -5.074 -12.477 -13.469 1 80.5 53 ASP B C 1
ATOM 1580 O O . ASP B 1 53 ? -5.699 -13.336 -12.844 1 80.5 53 ASP B O 1
ATOM 1584 N N . ILE B 1 54 ? -5.562 -11.328 -13.625 1 76.12 54 ILE B N 1
ATOM 1585 C CA . ILE B 1 54 ? -6.785 -10.891 -12.961 1 76.12 54 ILE B CA 1
ATOM 1586 C C . ILE B 1 54 ? -7.988 -11.609 -13.562 1 76.12 54 ILE B C 1
ATOM 1588 O O . ILE B 1 54 ? -8.938 -11.953 -12.852 1 76.12 54 ILE B O 1
ATOM 1592 N N . ASP B 1 55 ? -7.934 -11.844 -14.797 1 75.62 55 ASP B N 1
ATOM 1593 C CA . ASP B 1 55 ? -9.086 -12.438 -15.469 1 75.62 55 ASP B CA 1
ATOM 1594 C C . ASP B 1 55 ? -9.148 -13.938 -15.219 1 75.62 55 ASP B C 1
ATOM 1596 O O . ASP B 1 55 ? -10.188 -14.461 -14.812 1 75.62 55 ASP B O 1
ATOM 1600 N N . SER B 1 56 ? -8.039 -14.617 -15.414 1 73.81 56 SER B N 1
ATOM 1601 C CA . SER B 1 56 ? -8.039 -16.062 -15.312 1 73.81 56 SER B CA 1
ATOM 1602 C C . SER B 1 56 ? -7.789 -16.516 -13.875 1 73.81 56 SER B C 1
ATOM 1604 O O . SER B 1 56 ? -8.133 -17.641 -13.5 1 73.81 56 SER B O 1
ATOM 1606 N N . GLY B 1 57 ? -7.16 -15.633 -13.102 1 73.12 57 GLY B N 1
ATOM 1607 C CA . GLY B 1 57 ? -6.762 -15.992 -11.75 1 73.12 57 GLY B CA 1
ATOM 1608 C C . GLY B 1 57 ? -5.508 -16.844 -11.703 1 73.12 57 GLY B C 1
ATOM 1609 O O . GLY B 1 57 ? -5.004 -17.172 -10.625 1 73.12 57 GLY B O 1
ATOM 1610 N N . CYS B 1 58 ? -5.02 -17.219 -12.844 1 73.62 58 CYS B N 1
ATOM 1611 C CA . CYS B 1 58 ? -3.779 -17.984 -12.875 1 73.62 58 CYS B CA 1
ATOM 1612 C C . CYS B 1 58 ? -2.604 -17.156 -12.383 1 73.62 58 CYS B C 1
ATOM 1614 O O . CYS B 1 58 ? -2.555 -15.938 -12.617 1 73.62 58 CYS B O 1
ATOM 1616 N N . ASN B 1 59 ? -1.896 -17.797 -11.469 1 71.38 59 ASN B N 1
ATOM 1617 C CA . ASN B 1 59 ? -0.752 -17.047 -10.969 1 71.38 59 ASN B CA 1
ATOM 1618 C C . ASN B 1 59 ? 0.568 -17.672 -11.406 1 71.38 59 ASN B C 1
ATOM 1620 O O . ASN B 1 59 ? 0.635 -18.875 -11.641 1 71.38 59 ASN B O 1
ATOM 1624 N N . THR B 1 60 ? 1.357 -16.812 -11.82 1 65.06 60 THR B N 1
ATOM 1625 C CA . THR B 1 60 ? 2.748 -17.203 -12.008 1 65.06 60 THR B CA 1
ATOM 1626 C C . THR B 1 60 ? 3.617 -16.688 -10.867 1 65.06 60 THR B C 1
ATOM 1628 O O . THR B 1 60 ? 3.328 -15.641 -10.281 1 65.06 60 THR B O 1
ATOM 1631 N N . LEU B 1 61 ? 4.301 -17.766 -10.188 1 59.06 61 LEU B N 1
ATOM 1632 C CA . LEU B 1 61 ? 5.32 -17.312 -9.25 1 59.06 61 LEU B CA 1
ATOM 1633 C C . LEU B 1 61 ? 6.418 -16.531 -9.969 1 59.06 61 LEU B C 1
ATOM 1635 O O . LEU B 1 61 ? 6.949 -17 -10.984 1 59.06 61 LEU B O 1
ATOM 1639 N N . VAL B 1 62 ? 6.43 -15.273 -9.664 1 58.78 62 VAL B N 1
ATOM 1640 C CA . VAL B 1 62 ? 7.656 -14.625 -10.125 1 58.78 62 VAL B CA 1
ATOM 1641 C C . VAL B 1 62 ? 8.766 -14.82 -9.094 1 58.78 62 VAL B C 1
ATOM 1643 O O . VAL B 1 62 ? 8.539 -14.648 -7.895 1 58.78 62 VAL B O 1
ATOM 1646 N N . ASN B 1 63 ? 9.781 -15.695 -9.352 1 56.91 63 ASN B N 1
ATOM 1647 C CA . ASN B 1 63 ? 10.953 -15.836 -8.492 1 56.91 63 ASN B CA 1
ATOM 1648 C C . ASN B 1 63 ? 11.672 -14.5 -8.297 1 56.91 63 ASN B C 1
ATOM 1650 O O . ASN B 1 63 ? 12.242 -13.961 -9.242 1 56.91 63 ASN B O 1
ATOM 1654 N N . PHE B 1 64 ? 11.117 -13.766 -7.445 1 58.81 64 PHE B N 1
ATOM 1655 C CA . PHE B 1 64 ? 11.906 -12.586 -7.113 1 58.81 64 PHE B CA 1
ATOM 1656 C C . PHE B 1 64 ? 13.18 -12.984 -6.367 1 58.81 64 PHE B C 1
ATOM 1658 O O . PHE B 1 64 ? 13.117 -13.695 -5.363 1 58.81 64 PHE B O 1
ATOM 1665 N N . GLU B 1 65 ? 14.195 -13.148 -7.039 1 56.84 65 GLU B N 1
ATOM 1666 C CA . GLU B 1 65 ? 15.492 -13.531 -6.492 1 56.84 65 GLU B CA 1
ATOM 1667 C C . GLU B 1 65 ? 15.641 -13.062 -5.047 1 56.84 65 GLU B C 1
ATOM 1669 O O . GLU B 1 65 ? 15.375 -11.898 -4.73 1 56.84 65 GLU B O 1
ATOM 1674 N N . ALA B 1 66 ? 16.109 -13.93 -4.129 1 56.5 66 ALA B N 1
ATOM 1675 C CA . ALA B 1 66 ? 16.641 -13.758 -2.779 1 56.5 66 ALA B CA 1
ATOM 1676 C C . ALA B 1 66 ? 15.75 -12.836 -1.95 1 56.5 66 ALA B C 1
ATOM 1678 O O . ALA B 1 66 ? 16.219 -12.211 -0.995 1 56.5 66 ALA B O 1
ATOM 1679 N N . MET B 1 67 ? 14.539 -12.625 -2.463 1 57.53 67 MET B N 1
ATOM 1680 C CA . MET B 1 67 ? 13.789 -11.688 -1.631 1 57.53 67 MET B CA 1
ATOM 1681 C C . MET B 1 67 ? 13.352 -12.344 -0.326 1 57.53 67 MET B C 1
ATOM 1683 O O . MET B 1 67 ? 12.688 -13.375 -0.34 1 57.53 67 MET B O 1
ATOM 1687 N N . ARG B 1 68 ? 14.148 -12.188 0.647 1 63.56 68 ARG B N 1
ATOM 1688 C CA . ARG B 1 68 ? 13.648 -12.469 1.99 1 63.56 68 ARG B CA 1
ATOM 1689 C C . ARG B 1 68 ? 12.758 -11.336 2.486 1 63.56 68 ARG B C 1
ATOM 1691 O O . ARG B 1 68 ? 13.258 -10.297 2.936 1 63.56 68 ARG B O 1
ATOM 1698 N N . LEU B 1 69 ? 11.453 -11.492 1.968 1 61.97 69 LEU B N 1
ATOM 1699 C CA . LEU B 1 69 ? 10.523 -10.477 2.441 1 61.97 69 LEU B CA 1
ATOM 1700 C C . LEU B 1 69 ? 10.383 -10.531 3.959 1 61.97 69 LEU B C 1
ATOM 1702 O O . LEU B 1 69 ? 10.672 -11.555 4.578 1 61.97 69 LEU B O 1
ATOM 1706 N N . GLN B 1 70 ? 10.328 -9.375 4.504 1 61.28 70 GLN B N 1
ATOM 1707 C CA . GLN B 1 70 ? 9.977 -9.359 5.918 1 61.28 70 GLN B CA 1
ATOM 1708 C C . GLN B 1 70 ? 8.641 -10.047 6.168 1 61.28 70 GLN B C 1
ATOM 1710 O O . GLN B 1 70 ? 7.582 -9.484 5.883 1 61.28 70 GLN B O 1
ATOM 1715 N N . THR B 1 71 ? 8.578 -11.242 6.566 1 62.12 71 THR B N 1
ATOM 1716 C CA . THR B 1 71 ? 7.492 -12.211 6.531 1 62.12 71 THR B CA 1
ATOM 1717 C C . THR B 1 71 ? 6.34 -11.758 7.426 1 62.12 71 THR B C 1
ATOM 1719 O O . THR B 1 71 ? 5.191 -12.156 7.211 1 62.12 71 THR B O 1
ATOM 1722 N N . SER B 1 72 ? 6.582 -10.93 8.383 1 69.75 72 SER B N 1
ATOM 1723 C CA . SER B 1 72 ? 5.48 -10.812 9.336 1 69.75 72 SER B CA 1
ATOM 1724 C C . SER B 1 72 ? 4.852 -9.422 9.289 1 69.75 72 SER B C 1
ATOM 1726 O O . SER B 1 72 ? 3.896 -9.148 10.016 1 69.75 72 SER B O 1
ATOM 1728 N N . LYS B 1 73 ? 5.273 -8.641 8.281 1 80.56 73 LYS B N 1
ATOM 1729 C CA . LYS B 1 73 ? 4.75 -7.273 8.297 1 80.56 73 LYS B CA 1
ATOM 1730 C C . LYS B 1 73 ? 4.031 -6.949 6.988 1 80.56 73 LYS B C 1
ATOM 1732 O O . LYS B 1 73 ? 4.426 -7.426 5.922 1 80.56 73 LYS B O 1
ATOM 1737 N N . PRO B 1 74 ? 2.934 -6.184 7.145 1 86.44 74 PRO B N 1
ATOM 1738 C CA . PRO B 1 74 ? 2.361 -5.664 5.902 1 86.44 74 PRO B CA 1
ATOM 1739 C C . PRO B 1 74 ? 3.389 -4.938 5.039 1 86.44 74 PRO B C 1
ATOM 1741 O O . PRO B 1 74 ? 4.273 -4.258 5.566 1 86.44 74 PRO B O 1
ATOM 1744 N N . LEU B 1 75 ? 3.326 -5.227 3.766 1 86.75 75 LEU B N 1
ATOM 1745 C CA . LEU B 1 75 ? 4.238 -4.609 2.807 1 86.75 75 LEU B CA 1
ATOM 1746 C C . LEU B 1 75 ? 3.479 -3.717 1.832 1 86.75 75 LEU B C 1
ATOM 1748 O O . LEU B 1 75 ? 2.561 -4.176 1.148 1 86.75 75 LEU B O 1
ATOM 1752 N N . GLN B 1 76 ? 3.779 -2.477 1.839 1 90.12 76 GLN B N 1
ATOM 1753 C CA . GLN B 1 76 ? 3.238 -1.593 0.812 1 90.12 76 GLN B CA 1
ATOM 1754 C C . GLN B 1 76 ? 4.062 -1.672 -0.47 1 90.12 76 GLN B C 1
ATOM 1756 O O . GLN B 1 76 ? 5.172 -1.142 -0.536 1 90.12 76 GLN B O 1
ATOM 1761 N N . LEU B 1 77 ? 3.527 -2.227 -1.479 1 90.5 77 LEU B N 1
ATOM 1762 C CA . LEU B 1 77 ? 4.168 -2.383 -2.781 1 90.5 77 LEU B CA 1
ATOM 1763 C C . LEU B 1 77 ? 3.891 -1.176 -3.67 1 90.5 77 LEU B C 1
ATOM 1765 O O . LEU B 1 77 ? 2.799 -0.605 -3.627 1 90.5 77 LEU B O 1
ATOM 1769 N N . ALA B 1 78 ? 4.859 -0.804 -4.395 1 91.94 78 ALA B N 1
ATOM 1770 C CA . ALA B 1 78 ? 4.68 0.208 -5.434 1 91.94 78 ALA B CA 1
ATOM 1771 C C . ALA B 1 78 ? 5.18 -0.297 -6.785 1 91.94 78 ALA B C 1
ATOM 1773 O O . ALA B 1 78 ? 6.168 -1.035 -6.852 1 91.94 78 ALA B O 1
ATOM 1774 N N . VAL B 1 79 ? 4.426 0.09 -7.844 1 90.12 79 VAL B N 1
ATOM 1775 C CA . VAL B 1 79 ? 4.785 -0.382 -9.18 1 90.12 79 VAL B CA 1
ATOM 1776 C C . VAL B 1 79 ? 4.879 0.803 -10.141 1 90.12 79 VAL B C 1
ATOM 1778 O O . VAL B 1 79 ? 4.105 1.757 -10.031 1 90.12 79 VAL B O 1
ATOM 1781 N N . THR B 1 80 ? 5.828 0.662 -10.969 1 88.25 80 THR B N 1
ATOM 1782 C CA . THR B 1 80 ? 5.918 1.647 -12.039 1 88.25 80 THR B CA 1
ATOM 1783 C C . THR B 1 80 ? 5.094 1.211 -13.25 1 88.25 80 THR B C 1
ATOM 1785 O O . THR B 1 80 ? 4.652 0.063 -13.32 1 88.25 80 THR B O 1
ATOM 1788 N N . ASP B 1 81 ? 4.742 2.227 -14.023 1 78.25 81 ASP B N 1
ATOM 1789 C CA . ASP B 1 81 ? 4.109 1.87 -15.297 1 78.25 81 ASP B CA 1
ATOM 1790 C C . ASP B 1 81 ? 5.047 1.025 -16.156 1 78.25 81 ASP B C 1
ATOM 1792 O O . ASP B 1 81 ? 5.988 0.417 -15.641 1 78.25 81 ASP B O 1
ATOM 1796 N N . ASP B 1 82 ? 5.422 1.123 -17.391 1 60.03 82 ASP B N 1
ATOM 1797 C CA . ASP B 1 82 ? 6.379 0.496 -18.297 1 60.03 82 ASP B CA 1
ATOM 1798 C C . ASP B 1 82 ? 7.652 1.328 -18.406 1 60.03 82 ASP B C 1
ATOM 1800 O O . ASP B 1 82 ? 7.594 2.539 -18.641 1 60.03 82 ASP B O 1
ATOM 1804 N N . PRO B 1 83 ? 9.219 0.592 -18.141 1 59.25 83 PRO B N 1
ATOM 1805 C CA . PRO B 1 83 ? 9.391 -0.816 -17.781 1 59.25 83 PRO B CA 1
ATOM 1806 C C . PRO B 1 83 ? 8.883 -1.133 -16.375 1 59.25 83 PRO B C 1
ATOM 1808 O O . PRO B 1 83 ? 8.836 -0.249 -15.523 1 59.25 83 PRO B O 1
ATOM 1811 N N . SER B 1 84 ? 8.125 -2.213 -15.844 1 79.5 84 SER B N 1
ATOM 1812 C CA . SER B 1 84 ? 7.301 -2.689 -14.742 1 79.5 84 SER B CA 1
ATOM 1813 C C . SER B 1 84 ? 8.156 -3.061 -13.531 1 79.5 84 SER B C 1
ATOM 1815 O O . SER B 1 84 ? 8.578 -4.211 -13.398 1 79.5 84 SER B O 1
ATOM 1817 N N . LEU B 1 85 ? 8.781 -2.02 -12.852 1 88.19 85 LEU B N 1
ATOM 1818 C CA . LEU B 1 85 ? 9.445 -2.287 -11.578 1 88.19 85 LEU B CA 1
ATOM 1819 C C . LEU B 1 85 ? 8.43 -2.395 -10.453 1 88.19 85 LEU B C 1
ATOM 1821 O O . LEU B 1 85 ? 7.402 -1.71 -10.469 1 88.19 85 LEU B O 1
ATOM 1825 N N . VAL B 1 86 ? 8.805 -3.262 -9.516 1 90 86 VAL B N 1
ATOM 1826 C CA . VAL B 1 86 ? 8.102 -3.309 -8.234 1 90 86 VAL B CA 1
ATOM 1827 C C . VAL B 1 86 ? 9.062 -2.926 -7.109 1 90 86 VAL B C 1
ATOM 1829 O O . VAL B 1 86 ? 10.188 -3.418 -7.051 1 90 86 VAL B O 1
ATOM 1832 N N . PHE B 1 87 ? 8.672 -1.941 -6.305 1 91.25 87 PHE B N 1
ATOM 1833 C CA . PHE B 1 87 ? 9.445 -1.468 -5.164 1 91.25 87 PHE B CA 1
ATOM 1834 C C . PHE B 1 87 ? 8.969 -2.127 -3.875 1 91.25 87 PHE B C 1
ATOM 1836 O O . PHE B 1 87 ? 7.77 -2.141 -3.584 1 91.25 87 PHE B O 1
ATOM 1843 N N . ILE B 1 88 ? 9.891 -2.613 -3.096 1 90.31 88 ILE B N 1
ATOM 1844 C CA . ILE B 1 88 ? 9.578 -3.354 -1.877 1 90.31 88 ILE B CA 1
ATOM 1845 C C . ILE B 1 88 ? 10.438 -2.834 -0.725 1 90.31 88 ILE B C 1
ATOM 1847 O O . ILE B 1 88 ? 11.664 -2.811 -0.82 1 90.31 88 ILE B O 1
ATOM 1851 N N . PRO B 1 89 ? 9.758 -2.395 0.345 1 90.62 89 PRO B N 1
ATOM 1852 C CA . PRO B 1 89 ? 10.555 -2.064 1.528 1 90.62 89 PRO B CA 1
ATOM 1853 C C . PRO B 1 89 ? 11.312 -3.27 2.084 1 90.62 89 PRO B C 1
ATOM 1855 O O . PRO B 1 89 ? 10.727 -4.336 2.277 1 90.62 89 PRO B O 1
ATOM 1858 N N . CYS B 1 90 ? 12.586 -3.18 2.285 1 87.94 90 CYS B N 1
ATOM 1859 C CA . CYS B 1 90 ? 13.477 -4.176 2.867 1 87.94 90 CYS B CA 1
ATOM 1860 C C . CYS B 1 90 ? 14.383 -3.551 3.922 1 87.94 90 CYS B C 1
ATOM 1862 O O . CYS B 1 90 ? 15.445 -3.02 3.598 1 87.94 90 CYS B O 1
ATOM 1864 N N . MET B 1 91 ? 13.938 -3.723 5.195 1 88.88 91 MET B N 1
ATOM 1865 C CA . MET B 1 91 ? 14.656 -3.1 6.301 1 88.88 91 MET B CA 1
ATOM 1866 C C . MET B 1 91 ? 14.789 -1.596 6.09 1 88.88 91 MET B C 1
ATOM 1868 O O . MET B 1 91 ? 13.781 -0.886 6.008 1 88.88 91 MET B O 1
ATOM 1872 N N . SER B 1 92 ? 16.062 -1.104 5.957 1 92.25 92 SER B N 1
ATOM 1873 C CA . SER B 1 92 ? 16.234 0.342 5.859 1 92.25 92 SER B CA 1
ATOM 1874 C C . SER B 1 92 ? 16.375 0.783 4.406 1 92.25 92 SER B C 1
ATOM 1876 O O . SER B 1 92 ? 16.797 1.908 4.133 1 92.25 92 SER B O 1
ATOM 1878 N N . SER B 1 93 ? 16.031 -0.077 3.494 1 91.25 93 SER B N 1
ATOM 1879 C CA . SER B 1 93 ? 16.156 0.255 2.078 1 91.25 93 SER B CA 1
ATOM 1880 C C . SER B 1 93 ? 14.914 -0.172 1.304 1 91.25 93 SER B C 1
ATOM 1882 O O . SER B 1 93 ? 14.023 -0.822 1.856 1 91.25 93 SER B O 1
ATOM 1884 N N . ILE B 1 94 ? 14.875 0.345 0.071 1 92.06 94 ILE B N 1
ATOM 1885 C CA . ILE B 1 94 ? 13.906 -0.136 -0.908 1 92.06 94 ILE B CA 1
ATOM 1886 C C . ILE B 1 94 ? 14.625 -0.917 -2.004 1 92.06 94 ILE B C 1
ATOM 1888 O O . ILE B 1 94 ? 15.625 -0.451 -2.551 1 92.06 94 ILE B O 1
ATOM 1892 N N . LYS B 1 95 ? 14.141 -2.084 -2.258 1 90 95 LYS B N 1
ATOM 1893 C CA . LYS B 1 95 ? 14.633 -2.854 -3.396 1 90 95 LYS B CA 1
ATOM 1894 C C . LYS B 1 95 ? 13.648 -2.803 -4.562 1 90 95 LYS B C 1
ATOM 1896 O O . LYS B 1 95 ? 12.438 -2.924 -4.363 1 90 95 LYS B O 1
ATOM 1901 N N . ALA B 1 96 ? 14.219 -2.588 -5.695 1 90.38 96 ALA B N 1
ATOM 1902 C CA . ALA B 1 96 ? 13.43 -2.607 -6.926 1 90.38 96 ALA B CA 1
ATOM 1903 C C . ALA B 1 96 ? 13.742 -3.85 -7.754 1 90.38 96 ALA B C 1
ATOM 1905 O O . ALA B 1 96 ? 14.914 -4.18 -7.977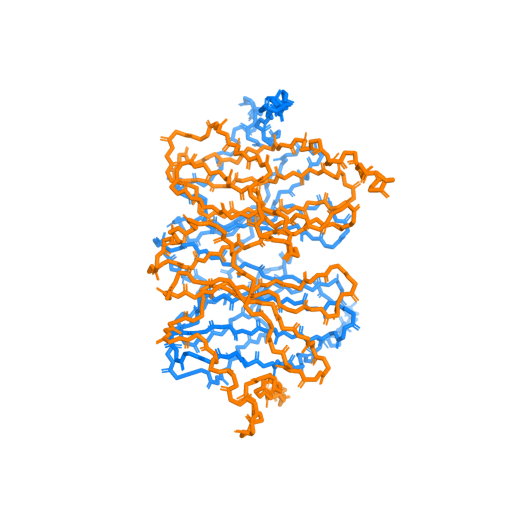 1 90.38 96 ALA B O 1
ATOM 1906 N N . TYR B 1 97 ? 12.695 -4.492 -8.172 1 86.81 97 TYR B N 1
ATOM 1907 C CA . TYR B 1 97 ? 12.805 -5.676 -9.016 1 86.81 97 TYR B CA 1
ATOM 1908 C C . TYR B 1 97 ? 12.039 -5.488 -10.32 1 86.81 97 TYR B C 1
ATOM 1910 O O . TYR B 1 97 ? 11.031 -4.781 -10.359 1 86.81 97 TYR B O 1
ATOM 1918 N N . ASN B 1 98 ? 12.602 -6.156 -11.352 1 85.62 98 ASN B N 1
ATOM 1919 C CA . ASN B 1 98 ? 11.758 -6.297 -12.531 1 85.62 98 ASN B CA 1
ATOM 1920 C C . ASN B 1 98 ? 10.531 -7.164 -12.242 1 85.62 98 ASN B C 1
ATOM 1922 O O . ASN B 1 98 ? 10.664 -8.289 -11.758 1 85.62 98 ASN B O 1
ATOM 1926 N N . THR B 1 99 ? 9.352 -6.617 -12.508 1 84.56 99 THR B N 1
ATOM 1927 C CA . THR B 1 99 ? 8.109 -7.266 -12.125 1 84.56 99 THR B CA 1
ATOM 1928 C C . THR B 1 99 ? 7.98 -8.633 -12.797 1 84.56 99 THR B C 1
ATOM 1930 O O . THR B 1 99 ? 7.445 -9.57 -12.211 1 84.56 99 THR B O 1
ATOM 1933 N N . TRP B 1 100 ? 8.508 -8.773 -13.945 1 81.44 100 TRP B N 1
ATOM 1934 C CA . TRP B 1 100 ? 8.281 -9.977 -14.734 1 81.44 100 TRP B CA 1
ATOM 1935 C C . TRP B 1 100 ? 9.398 -10.992 -14.508 1 81.44 100 TRP B C 1
ATOM 1937 O O . TRP B 1 100 ? 9.133 -12.188 -14.305 1 81.44 100 TRP B O 1
ATOM 1947 N N . SER B 1 101 ? 10.602 -10.531 -14.508 1 79.44 101 SER B N 1
ATOM 1948 C CA . SER B 1 101 ? 11.719 -11.461 -14.375 1 79.44 101 SER B CA 1
ATOM 1949 C C . SER B 1 101 ? 12.078 -11.703 -12.914 1 79.44 101 SER B C 1
ATOM 1951 O O . SER B 1 101 ? 12.734 -12.695 -12.586 1 79.44 101 SER B O 1
ATOM 1953 N N . GLY B 1 102 ? 11.742 -10.758 -12.086 1 82 102 GLY B N 1
ATOM 1954 C CA . GLY B 1 102 ? 12.086 -10.875 -10.68 1 82 102 GLY B CA 1
ATOM 1955 C C . GLY B 1 102 ? 13.531 -10.516 -10.391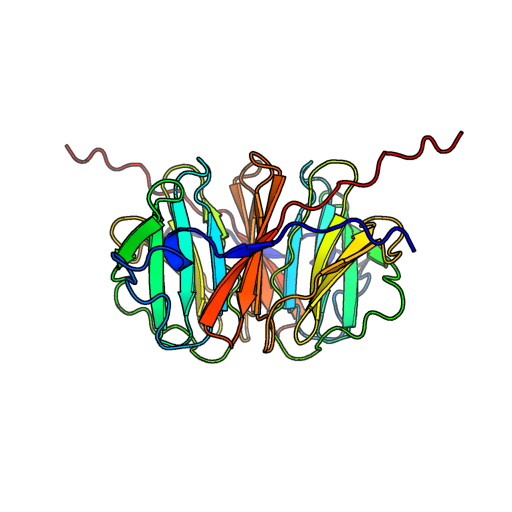 1 82 102 GLY B C 1
ATOM 1956 O O . GLY B 1 102 ? 13.992 -10.641 -9.25 1 82 102 GLY B O 1
ATOM 1957 N N . THR B 1 103 ? 14.234 -10.078 -11.305 1 83.06 103 THR B N 1
ATOM 1958 C CA . THR B 1 103 ? 15.625 -9.719 -11.094 1 83.06 103 THR B CA 1
ATOM 1959 C C . THR B 1 103 ? 15.742 -8.359 -10.406 1 83.06 103 THR B C 1
ATOM 1961 O O . THR B 1 103 ? 14.922 -7.469 -10.648 1 83.06 103 THR B O 1
ATOM 1964 N N . THR B 1 104 ? 16.781 -8.266 -9.539 1 84.44 104 THR B N 1
ATOM 1965 C CA . THR B 1 104 ? 17.016 -7.004 -8.844 1 84.44 104 THR B CA 1
ATOM 1966 C C . THR B 1 104 ? 17.438 -5.918 -9.828 1 84.44 104 THR B C 1
ATOM 1968 O O . THR B 1 104 ? 18.25 -6.168 -10.727 1 84.44 104 THR B O 1
ATOM 1971 N N . PHE B 1 105 ? 16.859 -4.836 -9.766 1 84.94 105 PHE B N 1
ATOM 1972 C CA . PHE B 1 105 ? 17.203 -3.676 -10.578 1 84.94 105 PHE B CA 1
ATOM 1973 C C . PHE B 1 105 ? 18.078 -2.701 -9.789 1 84.94 105 PHE B C 1
ATOM 1975 O O . PHE B 1 105 ? 19.188 -2.391 -10.195 1 84.94 105 PHE B O 1
ATOM 1982 N N . GLN B 1 106 ? 17.578 -2.318 -8.68 1 88.38 106 GLN B N 1
ATOM 1983 C CA . GLN B 1 106 ? 18.266 -1.28 -7.906 1 88.38 106 GLN B CA 1
ATOM 1984 C C . GLN B 1 106 ? 17.859 -1.335 -6.434 1 88.38 106 GLN B C 1
ATOM 1986 O O . GLN B 1 106 ? 16.75 -1.777 -6.105 1 88.38 106 GLN B O 1
ATOM 1991 N N . THR B 1 107 ? 18.766 -0.944 -5.555 1 89.69 107 THR B N 1
ATOM 1992 C CA . THR B 1 107 ? 18.469 -0.739 -4.141 1 89.69 107 THR B CA 1
ATOM 1993 C C . THR B 1 107 ? 18.578 0.74 -3.775 1 89.69 107 THR B C 1
ATOM 1995 O O . THR B 1 107 ? 19.562 1.399 -4.105 1 89.69 107 THR B O 1
ATOM 1998 N N . PHE B 1 108 ? 17.594 1.27 -3.199 1 90.38 108 PHE B N 1
ATOM 1999 C CA . PHE B 1 108 ? 17.562 2.66 -2.768 1 90.38 108 PHE B CA 1
ATOM 2000 C C . PHE B 1 108 ? 17.891 2.777 -1.286 1 90.38 108 PHE B C 1
ATOM 2002 O O . PHE B 1 108 ? 17.172 2.26 -0.435 1 90.38 108 PHE B O 1
ATOM 2009 N N . ARG B 1 109 ? 18.984 3.469 -1.007 1 92.69 109 ARG B N 1
ATOM 2010 C CA . ARG B 1 109 ? 19.453 3.65 0.36 1 92.69 109 ARG B CA 1
ATOM 2011 C C . ARG B 1 109 ? 19.453 5.125 0.75 1 92.69 109 ARG B C 1
ATOM 2013 O O . ARG B 1 109 ? 19.922 5.973 -0.01 1 92.69 109 ARG B O 1
ATOM 2020 N N . GLY B 1 110 ? 18.859 5.406 1.857 1 89.81 110 GLY B N 1
ATOM 2021 C CA . GLY B 1 110 ? 18.828 6.781 2.336 1 89.81 110 GLY B CA 1
ATOM 2022 C C . GLY B 1 110 ? 18.219 6.922 3.713 1 89.81 110 GLY B C 1
ATOM 2023 O O . GLY B 1 110 ? 18.578 7.824 4.473 1 89.81 110 GLY B O 1
ATOM 2024 N N . HIS B 1 111 ? 17.297 6.051 4.047 1 90.62 111 HIS B N 1
ATOM 2025 C CA . HIS B 1 111 ? 16.672 6.066 5.367 1 90.62 111 HIS B CA 1
ATOM 2026 C C . HIS B 1 111 ? 17.625 5.535 6.43 1 90.62 111 HIS B C 1
ATOM 2028 O O . HIS B 1 111 ? 18.438 4.641 6.156 1 90.62 111 HIS B O 1
ATOM 2034 N N . TYR B 1 112 ? 17.484 6.012 7.605 1 91 112 TYR B N 1
ATOM 2035 C CA . TYR B 1 112 ? 18.344 5.602 8.703 1 91 112 TYR B CA 1
ATOM 2036 C C . TYR B 1 112 ? 17.734 4.453 9.492 1 91 112 TYR B C 1
ATOM 2038 O O . TYR B 1 112 ? 18.375 3.859 10.352 1 91 112 TYR B O 1
ATOM 2046 N N . ASP B 1 113 ? 16.5 4.203 9.258 1 94.06 113 ASP B N 1
ATOM 2047 C CA . ASP B 1 113 ? 15.766 3.162 9.969 1 94.06 113 ASP B CA 1
ATOM 2048 C C . ASP B 1 113 ? 14.844 2.404 9.016 1 94.06 113 ASP B C 1
ATOM 2050 O O . ASP B 1 113 ? 14.836 2.668 7.809 1 94.06 113 ASP B O 1
ATOM 2054 N N . HIS B 1 114 ? 14.109 1.466 9.562 1 92 114 HIS B N 1
ATOM 2055 C CA . HIS B 1 114 ? 13.258 0.588 8.773 1 92 114 HIS B CA 1
ATOM 2056 C C . HIS B 1 114 ? 12.297 1.393 7.902 1 92 114 HIS B C 1
ATOM 2058 O O . HIS B 1 114 ? 11.641 2.322 8.383 1 92 114 HIS B O 1
ATOM 2064 N N . VAL B 1 115 ? 12.273 1.041 6.605 1 92.12 115 VAL B N 1
ATOM 2065 C CA . VAL B 1 115 ? 11.281 1.601 5.691 1 92.12 115 VAL B CA 1
ATOM 2066 C C . VAL B 1 115 ? 9.961 0.841 5.828 1 92.12 115 VAL B C 1
ATOM 2068 O O . VAL B 1 115 ? 9.945 -0.392 5.789 1 92.12 115 VAL B O 1
ATOM 2071 N N . ASN B 1 116 ? 8.836 1.571 5.961 1 91.31 116 ASN B N 1
ATOM 2072 C CA . ASN B 1 116 ? 7.543 0.952 6.219 1 91.31 116 ASN B CA 1
ATOM 2073 C C . ASN B 1 116 ? 6.652 0.981 4.98 1 91.31 116 ASN B C 1
ATOM 2075 O O . ASN B 1 116 ? 5.781 0.124 4.816 1 91.31 116 ASN B O 1
ATOM 2079 N N . CYS B 1 117 ? 6.844 1.939 4.195 1 92.5 117 CYS B N 1
ATOM 2080 C CA . CYS B 1 117 ? 5.883 2.145 3.117 1 92.5 117 CYS B CA 1
ATOM 2081 C C . CYS B 1 117 ? 6.527 2.861 1.938 1 92.5 117 CYS B C 1
ATOM 2083 O O . CYS B 1 117 ? 7.57 3.504 2.092 1 92.5 117 CYS B O 1
ATOM 2085 N N . CYS B 1 118 ? 5.93 2.721 0.785 1 93.06 118 CYS B N 1
ATOM 2086 C CA . CYS B 1 118 ? 6.363 3.391 -0.436 1 93.06 118 CYS B CA 1
ATOM 2087 C C . CYS B 1 118 ? 5.191 3.611 -1.384 1 93.06 118 CYS B C 1
ATOM 2089 O O . CYS B 1 118 ? 4.18 2.91 -1.302 1 93.06 118 CYS B O 1
ATOM 2091 N N . TYR B 1 119 ? 5.328 4.598 -2.184 1 90.12 119 TYR B N 1
ATOM 2092 C CA . TYR B 1 119 ? 4.363 4.969 -3.211 1 90.12 119 TYR B CA 1
ATOM 2093 C C . TYR B 1 119 ? 5.062 5.559 -4.43 1 90.12 119 TYR B C 1
ATOM 2095 O O . TYR B 1 119 ? 5.957 6.395 -4.297 1 90.12 119 TYR B O 1
ATOM 2103 N N . TYR B 1 120 ? 4.637 5.047 -5.602 1 89.38 120 TYR B N 1
ATOM 2104 C CA . TYR B 1 120 ? 5.191 5.582 -6.84 1 89.38 120 TYR B CA 1
ATOM 2105 C C . TYR B 1 120 ? 4.172 6.453 -7.562 1 89.38 120 TYR B C 1
ATOM 2107 O O . TYR B 1 120 ? 3.062 6.008 -7.859 1 89.38 120 TYR B O 1
ATOM 2115 N N . ASN B 1 121 ? 4.582 7.652 -7.75 1 84.56 121 ASN B N 1
ATOM 2116 C CA . ASN B 1 121 ? 3.791 8.578 -8.555 1 84.56 121 ASN B CA 1
ATOM 2117 C C . ASN B 1 121 ? 4.188 8.523 -10.023 1 84.56 121 ASN B C 1
ATOM 2119 O O . ASN B 1 121 ? 5.266 8.984 -10.398 1 84.56 121 ASN B O 1
ATOM 2123 N N . SER B 1 122 ? 3.275 8.008 -10.82 1 83.62 122 SER B N 1
ATOM 2124 C CA . SER B 1 122 ? 3.602 7.809 -12.227 1 83.62 122 SER B CA 1
ATOM 2125 C C . SER B 1 122 ? 3.629 9.141 -12.977 1 83.62 122 SER B C 1
ATOM 2127 O O . SER B 1 122 ? 4.312 9.266 -13.992 1 83.62 122 SER B O 1
ATOM 2129 N N . GLN B 1 123 ? 2.863 10.039 -12.508 1 79.38 123 GLN B N 1
ATOM 2130 C CA . GLN B 1 123 ? 2.816 11.32 -13.195 1 79.38 123 GLN B CA 1
ATOM 2131 C C . GLN B 1 123 ? 4.16 12.047 -13.109 1 79.38 123 GLN B C 1
ATOM 2133 O O . GLN B 1 123 ? 4.707 12.477 -14.125 1 79.38 123 GLN B O 1
ATOM 2138 N N . ASP B 1 124 ? 4.727 12.055 -11.977 1 79.19 124 ASP B N 1
ATOM 2139 C CA . ASP B 1 124 ? 5.984 12.766 -11.766 1 79.19 124 ASP B CA 1
ATOM 2140 C C . ASP B 1 124 ? 7.176 11.82 -11.852 1 79.19 124 ASP B C 1
ATOM 2142 O O . ASP B 1 124 ? 8.328 12.258 -11.82 1 79.19 124 ASP B O 1
ATOM 2146 N N . GLN B 1 125 ? 6.898 10.539 -11.922 1 84 125 GLN B N 1
ATOM 2147 C CA . GLN B 1 125 ? 7.926 9.508 -11.938 1 84 125 GLN B CA 1
ATOM 2148 C C . GLN B 1 125 ? 8.82 9.594 -10.711 1 84 125 GLN B C 1
ATOM 2150 O O . GLN B 1 125 ? 10.047 9.594 -10.828 1 84 125 GLN B O 1
ATOM 2155 N N . GLU B 1 126 ? 8.195 9.719 -9.586 1 87.56 126 GLU B N 1
ATOM 2156 C CA . GLU B 1 126 ? 8.883 9.812 -8.305 1 87.56 126 GLU B CA 1
ATOM 2157 C C . GLU B 1 126 ? 8.414 8.727 -7.344 1 87.56 126 GLU B C 1
ATOM 2159 O O . GLU B 1 126 ? 7.227 8.383 -7.312 1 87.56 126 GLU B O 1
ATOM 2164 N N . LEU B 1 127 ? 9.383 8.227 -6.547 1 90.56 127 LEU B N 1
ATOM 2165 C CA . LEU B 1 127 ? 9.102 7.258 -5.488 1 90.56 127 LEU B CA 1
ATOM 2166 C C . LEU B 1 127 ? 9.148 7.926 -4.117 1 90.56 127 LEU B C 1
ATOM 2168 O O . LEU B 1 127 ? 10.148 8.562 -3.764 1 90.56 127 LEU B O 1
ATOM 2172 N N . TYR B 1 128 ? 8.047 7.84 -3.389 1 89.25 128 TYR B N 1
ATOM 2173 C CA . TYR B 1 128 ? 7.984 8.297 -2.004 1 89.25 128 TYR B CA 1
ATOM 2174 C C . TYR B 1 128 ? 8.195 7.137 -1.038 1 89.25 128 TYR B C 1
ATOM 2176 O O . TYR B 1 128 ? 7.652 6.047 -1.235 1 89.25 128 TYR B O 1
ATOM 2184 N N . THR B 1 129 ? 9.031 7.379 -0.003 1 92.25 129 THR B N 1
ATOM 2185 C CA . THR B 1 129 ? 9.266 6.336 0.989 1 92.25 129 THR B CA 1
ATOM 2186 C C . THR B 1 129 ? 9.102 6.887 2.402 1 92.25 129 THR B C 1
ATOM 2188 O O . THR B 1 129 ? 9.5 8.016 2.684 1 92.25 129 THR B O 1
ATOM 2191 N N . GLY B 1 130 ? 8.461 6.148 3.252 1 91.31 130 GLY B N 1
ATOM 2192 C CA . GLY B 1 130 ? 8.281 6.477 4.656 1 91.31 130 GLY B CA 1
ATOM 2193 C C . GLY B 1 130 ? 8.945 5.48 5.59 1 91.31 130 GLY B C 1
ATOM 2194 O O . GLY B 1 130 ? 8.938 4.277 5.324 1 91.31 130 GLY B O 1
ATOM 2195 N N . SER B 1 131 ? 9.406 5.957 6.648 1 90.44 131 SER B N 1
ATOM 2196 C CA . SER B 1 131 ? 10.289 5.152 7.488 1 90.44 131 SER B CA 1
ATOM 2197 C C . SER B 1 131 ? 10.031 5.414 8.969 1 90.44 131 SER B C 1
ATOM 2199 O O . SER B 1 131 ? 9.336 6.367 9.32 1 90.44 131 SER B O 1
ATOM 2201 N N . ASN B 1 132 ? 10.617 4.465 9.797 1 91.06 132 ASN B N 1
ATOM 2202 C CA . ASN B 1 132 ? 10.656 4.668 11.242 1 91.06 132 ASN B CA 1
ATOM 2203 C C . ASN B 1 132 ? 11.477 5.895 11.617 1 91.06 132 ASN B C 1
ATOM 2205 O O . ASN B 1 132 ? 11.406 6.379 12.75 1 91.06 132 ASN B O 1
ATOM 2209 N N . ASP B 1 133 ? 12.297 6.43 10.758 1 87.44 133 ASP B N 1
ATOM 2210 C CA . ASP B 1 133 ? 13.109 7.605 11.047 1 87.44 133 ASP B CA 1
ATOM 2211 C C . ASP B 1 133 ? 12.273 8.883 10.961 1 87.44 133 ASP B C 1
ATOM 2213 O O . ASP B 1 133 ? 12.82 9.992 11 1 87.44 133 ASP B O 1
ATOM 2217 N N . ARG B 1 134 ? 11.023 8.734 10.734 1 84.38 134 ARG B N 1
ATOM 2218 C CA . ARG B 1 134 ? 10.016 9.789 10.758 1 84.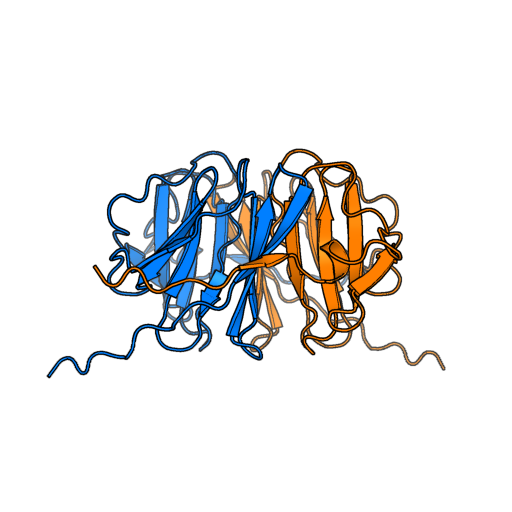38 134 ARG B CA 1
ATOM 2219 C C . ARG B 1 134 ? 10.117 10.672 9.516 1 84.38 134 ARG B C 1
ATOM 2221 O O . ARG B 1 134 ? 9.562 11.773 9.477 1 84.38 134 ARG B O 1
ATOM 2228 N N . GLN B 1 135 ? 10.797 10.25 8.547 1 85.44 135 GLN B N 1
ATOM 2229 C CA . GLN B 1 135 ? 10.977 11.031 7.328 1 85.44 135 GLN B CA 1
ATOM 2230 C C . GLN B 1 135 ? 10.234 10.406 6.152 1 85.44 135 GLN B C 1
ATOM 2232 O O . GLN B 1 135 ? 10.023 9.195 6.117 1 8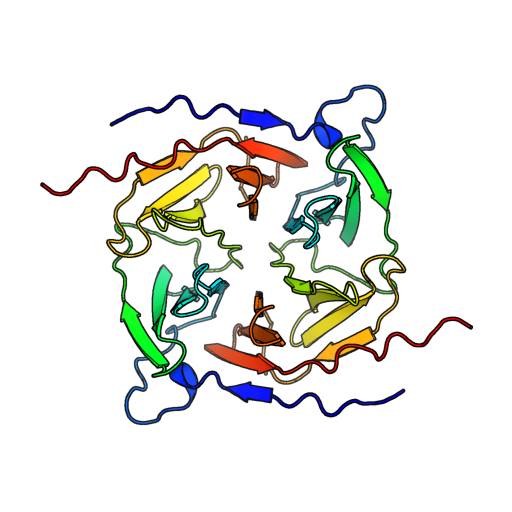5.44 135 GLN B O 1
ATOM 2237 N N . ILE B 1 136 ? 9.82 11.305 5.297 1 88 136 ILE B N 1
ATOM 2238 C CA . ILE B 1 136 ? 9.422 10.906 3.951 1 88 136 ILE B CA 1
ATOM 2239 C C . ILE B 1 136 ? 10.477 11.359 2.941 1 88 136 ILE B C 1
ATOM 2241 O O . ILE B 1 136 ? 10.742 12.555 2.818 1 88 136 ILE B O 1
ATOM 2245 N N . LEU B 1 137 ? 11.047 10.43 2.27 1 88.75 137 LEU B N 1
ATOM 2246 C CA . LEU B 1 137 ? 12.016 10.734 1.226 1 88.75 137 LEU B CA 1
ATOM 2247 C C . LEU B 1 137 ? 11.391 10.578 -0.158 1 88.75 137 LEU B C 1
ATOM 2249 O O . LEU B 1 137 ? 10.492 9.758 -0.348 1 88.75 137 LEU B O 1
ATOM 2253 N N . VAL B 1 138 ? 11.883 11.367 -1.086 1 88.5 138 VAL B N 1
ATOM 2254 C CA . VAL B 1 138 ? 11.43 11.312 -2.473 1 88.5 138 VAL B CA 1
ATOM 2255 C C . VAL B 1 138 ? 12.609 10.977 -3.385 1 88.5 138 VAL B C 1
ATOM 2257 O O . VAL B 1 138 ? 13.68 11.594 -3.285 1 88.5 138 VAL B O 1
ATOM 2260 N N . TRP B 1 139 ? 12.352 9.953 -4.238 1 89.06 139 TRP B N 1
ATOM 2261 C CA . TRP B 1 139 ? 13.367 9.484 -5.176 1 89.06 139 TRP B CA 1
ATOM 2262 C C . TRP B 1 139 ? 12.906 9.672 -6.617 1 89.06 139 TRP B C 1
ATOM 2264 O O . TRP B 1 139 ? 11.719 9.555 -6.918 1 89.06 139 TRP B O 1
ATOM 2274 N N . SER B 1 140 ? 13.852 9.953 -7.52 1 85.44 140 SER B N 1
ATOM 2275 C CA . SER B 1 140 ? 13.625 9.914 -8.961 1 85.44 140 SER B CA 1
ATOM 2276 C C . SER B 1 140 ? 14.367 8.742 -9.609 1 85.44 140 SER B C 1
ATOM 2278 O O . SER B 1 140 ? 15.5 8.898 -10.062 1 85.44 140 SER B O 1
ATOM 2280 N N . PRO B 1 141 ? 13.648 7.641 -9.531 1 76.5 141 PRO B N 1
ATOM 2281 C CA . PRO B 1 141 ? 14.344 6.473 -10.078 1 76.5 141 PRO B CA 1
ATOM 2282 C C . PRO B 1 141 ? 14.547 6.562 -11.594 1 76.5 141 PRO B C 1
ATOM 2284 O O . PRO B 1 141 ? 13.695 7.109 -12.297 1 76.5 141 PRO B O 1
ATOM 2287 N N . SER B 1 142 ? 15.797 6.246 -12.008 1 70.19 142 SER B N 1
ATOM 2288 C CA . SER B 1 142 ? 16.031 6.148 -13.445 1 70.19 142 SER B CA 1
ATOM 2289 C C . SER B 1 142 ? 15.383 4.902 -14.031 1 70.19 142 SER B C 1
ATOM 2291 O O . SER B 1 142 ? 15.445 3.826 -13.43 1 70.19 142 SER B O 1
ATOM 2293 N N . THR B 1 143 ? 14.25 5.059 -14.656 1 59.22 143 THR B N 1
ATOM 2294 C CA . THR B 1 143 ? 13.648 3.879 -15.266 1 59.22 143 THR B CA 1
ATOM 2295 C C . THR B 1 143 ? 14.609 3.225 -16.25 1 59.22 143 THR B C 1
ATOM 2297 O O . THR B 1 143 ? 15.273 3.914 -17.031 1 59.22 143 THR B O 1
ATOM 2300 N N . PRO B 1 144 ? 14.93 1.943 -15.984 1 52.66 144 PRO B N 1
ATOM 2301 C CA . PRO B 1 144 ? 15.844 1.271 -16.906 1 52.66 144 PRO B CA 1
ATOM 2302 C C . PRO B 1 144 ? 15.523 1.565 -18.375 1 52.66 144 PRO B C 1
ATOM 2304 O O . PRO B 1 144 ? 14.352 1.764 -18.719 1 52.66 144 PRO B O 1
ATOM 2307 N N . ALA B 1 145 ? 16.484 2.229 -19.016 1 44.28 145 ALA B N 1
ATOM 2308 C CA . ALA B 1 145 ? 16.375 2.244 -20.469 1 44.28 145 ALA B CA 1
ATOM 2309 C C . ALA B 1 145 ? 15.969 0.874 -21 1 44.28 145 ALA B C 1
ATOM 2311 O O . ALA B 1 145 ? 16.438 -0.155 -20.516 1 44.28 145 ALA B O 1
ATOM 2312 N N . LEU B 1 146 ? 14.594 0.708 -21.391 1 42.41 146 LEU B N 1
ATOM 2313 C CA . LEU B 1 146 ? 14.258 -0.511 -22.125 1 42.41 146 LEU B CA 1
ATOM 2314 C C . LEU B 1 146 ? 15.469 -1.04 -22.891 1 42.41 146 LEU B C 1
ATOM 2316 O O . LEU B 1 146 ? 15.938 -0.405 -23.828 1 42.41 146 LEU B O 1
ATOM 2320 N N . THR B 1 147 ? 16.438 -1.475 -22.266 1 35.28 147 THR B N 1
ATOM 2321 C CA . THR B 1 147 ? 17.375 -2.119 -23.188 1 35.28 147 THR B CA 1
ATOM 2322 C C . THR B 1 147 ? 16.625 -3.008 -24.172 1 35.28 147 THR B C 1
ATOM 2324 O O . THR B 1 147 ? 15.828 -3.865 -23.766 1 35.28 147 THR B O 1
ATOM 2327 N N . GLU B 1 148 ? 16.375 -2.525 -25.391 1 35.41 148 GLU B N 1
ATOM 2328 C CA . GLU B 1 148 ? 16.047 -3.316 -26.562 1 35.41 148 GLU B CA 1
ATOM 2329 C C . GLU B 1 148 ? 16.734 -4.68 -26.531 1 35.41 148 GLU B C 1
ATOM 2331 O O . GLU B 1 148 ? 17.969 -4.758 -26.469 1 35.41 148 GLU B O 1
ATOM 2336 N N . MET B 1 149 ? 16.203 -5.57 -25.797 1 29.05 149 MET B N 1
ATOM 2337 C CA . MET B 1 149 ? 16.641 -6.891 -26.234 1 29.05 149 MET B CA 1
ATOM 2338 C C . MET B 1 149 ? 16.719 -6.965 -27.766 1 29.05 149 MET B C 1
ATOM 2340 O O . MET B 1 149 ? 15.695 -6.98 -28.438 1 29.05 149 MET B O 1
ATOM 2344 N N . VAL B 1 150 ? 17.594 -6.191 -28.297 1 29.58 150 VAL B N 1
ATOM 2345 C CA . VAL B 1 150 ? 18.062 -6.695 -29.594 1 29.58 150 VAL B CA 1
ATOM 2346 C C . VAL B 1 150 ? 18.844 -7.996 -29.391 1 29.58 150 VAL B C 1
ATOM 2348 O O . VAL B 1 150 ? 19.719 -8.078 -28.531 1 29.58 150 VAL B O 1
#

Solvent-accessible surface area (backbone atoms only — not comparable to full-atom values): 15533 Å² total; per-residue (Å²): 126,85,73,67,79,61,53,70,41,57,36,56,30,67,55,42,75,86,56,49,57,70,61,48,96,25,27,24,17,19,41,38,56,43,72,85,61,54,32,36,38,35,32,20,33,69,35,43,45,35,40,23,35,57,87,80,18,51,64,44,78,32,66,44,63,91,52,71,48,66,39,87,47,35,41,27,48,22,54,42,72,82,66,46,35,33,38,37,60,50,56,40,24,35,38,28,23,34,58,77,73,12,42,77,70,48,73,50,77,79,56,88,28,43,35,29,19,31,33,52,40,76,88,76,49,31,38,38,37,21,12,56,67,36,45,46,39,32,29,45,64,78,64,69,71,76,69,71,84,119,127,84,73,67,79,62,53,70,43,58,35,54,32,69,56,41,76,85,55,50,59,70,56,51,94,25,27,23,16,18,40,39,57,43,75,87,61,54,31,37,37,36,31,20,35,68,33,43,45,34,39,22,34,58,86,79,16,53,61,45,77,29,63,45,63,88,50,74,47,66,39,88,46,34,42,28,49,23,50,43,53,91,77,46,35,35,38,37,59,49,57,41,25,34,40,29,23,35,57,75,70,12,44,79,68,48,73,49,76,79,56,90,28,44,33,31,19,30,33,51,40,72,87,78,48,32,36,37,36,21,12,55,66,35,45,47,39,30,29,45,65,78,70,68,70,76,68,71,84,114